Protein AF-A0A3A4WQT3-F1 (afdb_monomer)

Mean predicted aligned error: 23.49 Å

Structure (mmCIF, N/CA/C/O backbone):
data_AF-A0A3A4WQT3-F1
#
_entry.id   AF-A0A3A4WQT3-F1
#
loop_
_atom_site.group_PDB
_atom_site.id
_atom_site.type_symbol
_atom_site.label_atom_id
_atom_site.label_alt_id
_atom_site.label_comp_id
_atom_site.label_asym_id
_atom_site.label_entity_id
_atom_site.label_seq_id
_atom_site.pdbx_PDB_ins_code
_atom_site.Cartn_x
_atom_site.Cartn_y
_atom_site.Cartn_z
_atom_site.occupancy
_atom_site.B_iso_or_equiv
_atom_site.auth_seq_id
_atom_site.auth_comp_id
_atom_site.auth_asym_id
_atom_site.auth_atom_id
_atom_site.pdbx_PDB_model_num
ATOM 1 N N . MET A 1 1 ? 1.002 -1.454 -92.421 1.00 50.78 1 MET A N 1
ATOM 2 C CA . MET A 1 1 ? 1.768 -2.721 -92.308 1.00 50.78 1 MET A CA 1
ATOM 3 C C . MET A 1 1 ? 2.489 -2.739 -90.965 1.00 50.78 1 MET A C 1
ATOM 5 O O . MET A 1 1 ? 2.786 -1.662 -90.465 1.00 50.78 1 MET A O 1
ATOM 9 N N . LYS A 1 2 ? 2.749 -3.916 -90.379 1.00 50.59 2 LYS A N 1
ATOM 10 C CA . LYS A 1 2 ? 3.647 -4.077 -89.218 1.00 50.59 2 LYS A CA 1
ATOM 11 C C . LYS A 1 2 ? 4.985 -4.645 -89.701 1.00 50.59 2 LYS A C 1
ATOM 13 O O . LYS A 1 2 ? 4.975 -5.530 -90.552 1.00 50.59 2 LYS A O 1
ATOM 18 N N . THR A 1 3 ? 6.092 -4.194 -89.125 1.00 62.94 3 THR A N 1
ATOM 19 C CA . THR A 1 3 ? 7.425 -4.809 -89.247 1.00 62.94 3 THR A CA 1
ATOM 20 C C . THR A 1 3 ? 8.042 -4.982 -87.854 1.00 62.94 3 THR A C 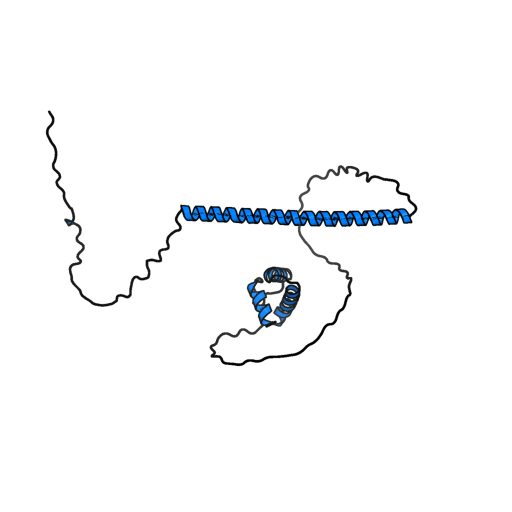1
ATOM 22 O O . THR A 1 3 ? 7.538 -4.438 -86.872 1.00 62.94 3 THR A O 1
ATOM 25 N N . TYR A 1 4 ? 9.049 -5.850 -87.751 1.00 48.19 4 TYR A N 1
ATOM 26 C CA . TYR A 1 4 ? 9.485 -6.475 -86.496 1.00 48.19 4 TYR A CA 1
ATOM 27 C C . TYR A 1 4 ? 10.532 -5.665 -85.699 1.00 48.19 4 TYR A C 1
ATOM 29 O O . TYR A 1 4 ? 11.442 -5.069 -86.268 1.00 48.19 4 TYR A O 1
ATOM 37 N N . TYR A 1 5 ? 10.436 -5.749 -84.367 1.00 49.06 5 TYR A N 1
ATOM 38 C CA . TYR A 1 5 ? 11.553 -5.633 -83.406 1.00 49.06 5 TYR A CA 1
ATOM 39 C C . TYR A 1 5 ? 12.390 -6.947 -83.412 1.00 49.06 5 TYR A C 1
ATOM 41 O O . TYR A 1 5 ? 11.899 -7.924 -83.984 1.00 49.06 5 TYR A O 1
ATOM 49 N N . PRO A 1 6 ? 13.572 -7.073 -82.749 1.00 56.09 6 PRO A N 1
ATOM 50 C CA . PRO A 1 6 ? 14.205 -6.158 -81.783 1.00 56.09 6 PRO A CA 1
ATOM 51 C C . PRO A 1 6 ? 15.701 -5.840 -82.037 1.00 56.09 6 PRO A C 1
ATOM 53 O O . PRO A 1 6 ? 16.357 -6.448 -82.876 1.00 56.09 6 PRO A O 1
ATOM 56 N N . GLY A 1 7 ? 16.272 -4.941 -81.223 1.00 45.19 7 GLY A N 1
ATOM 57 C CA . GLY A 1 7 ? 17.713 -4.640 -81.184 1.00 45.19 7 GLY A CA 1
ATOM 58 C C . GLY A 1 7 ? 18.247 -4.503 -79.753 1.00 45.19 7 GLY A C 1
ATOM 59 O O . GLY A 1 7 ? 18.472 -3.394 -79.279 1.00 45.19 7 GLY A O 1
ATOM 60 N N . ASN A 1 8 ? 18.422 -5.622 -79.042 1.00 53.47 8 ASN A N 1
ATOM 61 C CA . ASN A 1 8 ? 18.883 -5.634 -77.646 1.00 53.47 8 ASN A CA 1
ATOM 62 C C . ASN A 1 8 ? 20.419 -5.514 -77.542 1.00 53.47 8 ASN A C 1
ATOM 64 O O . ASN A 1 8 ? 21.122 -6.521 -77.448 1.00 53.47 8 ASN A O 1
ATOM 68 N N . LEU A 1 9 ? 20.947 -4.287 -77.561 1.00 54.72 9 LEU A N 1
ATOM 69 C CA . LEU A 1 9 ? 22.374 -4.018 -77.345 1.00 54.72 9 LEU A CA 1
ATOM 70 C C . LEU A 1 9 ? 22.683 -3.834 -75.851 1.00 54.72 9 LEU A C 1
ATOM 72 O O . LEU A 1 9 ? 22.689 -2.723 -75.326 1.00 54.72 9 LEU A O 1
ATOM 76 N N . GLY A 1 10 ? 22.969 -4.947 -75.171 1.00 51.97 10 GLY A N 1
ATOM 77 C CA . GLY A 1 10 ? 23.354 -4.978 -73.757 1.00 51.97 10 GLY A CA 1
ATOM 78 C C . GLY A 1 10 ? 24.722 -4.340 -73.472 1.00 51.97 10 GLY A C 1
ATOM 79 O O . GLY A 1 10 ? 25.728 -5.040 -73.345 1.00 51.97 10 GLY A O 1
ATOM 80 N N . GLY A 1 11 ? 24.756 -3.016 -73.320 1.00 46.75 11 GLY A N 1
ATOM 81 C CA . GLY A 1 11 ? 25.931 -2.255 -72.889 1.00 46.75 11 GLY A CA 1
ATOM 82 C C . GLY A 1 11 ? 26.189 -2.367 -71.382 1.00 46.75 11 GLY A C 1
ATOM 83 O O . GLY A 1 11 ? 25.678 -1.578 -70.596 1.00 46.75 11 GLY A O 1
ATOM 84 N N . ASN A 1 12 ? 27.007 -3.334 -70.956 1.00 51.53 12 ASN A N 1
ATOM 85 C CA . ASN A 1 12 ? 27.512 -3.387 -69.577 1.00 51.53 12 ASN A CA 1
ATOM 86 C C . ASN A 1 12 ? 28.538 -2.251 -69.353 1.00 51.53 12 ASN A C 1
ATOM 88 O O . ASN A 1 12 ? 29.731 -2.445 -69.606 1.00 51.53 12 ASN A O 1
ATOM 92 N N . ASP A 1 13 ? 28.109 -1.095 -68.832 1.00 56.34 13 ASP A N 1
ATOM 93 C CA . ASP A 1 13 ? 28.965 0.078 -68.553 1.00 56.34 13 ASP A CA 1
ATOM 94 C C . ASP A 1 13 ? 29.885 -0.073 -67.322 1.00 56.34 13 ASP A C 1
ATOM 96 O O . ASP A 1 13 ? 30.093 0.817 -66.499 1.00 56.34 13 ASP A O 1
ATOM 100 N N . ARG A 1 14 ? 30.569 -1.217 -67.249 1.00 57.50 14 ARG A N 1
ATOM 101 C CA . ARG A 1 14 ? 31.657 -1.491 -66.297 1.00 57.50 14 ARG A CA 1
ATOM 102 C C . ARG A 1 14 ? 32.907 -0.639 -66.568 1.00 57.50 14 ARG A C 1
ATOM 104 O O . ARG A 1 14 ? 33.842 -0.666 -65.775 1.00 57.50 14 ARG A O 1
ATOM 111 N N . ARG A 1 15 ? 32.919 0.137 -67.661 1.00 56.62 15 ARG A N 1
ATOM 112 C CA . ARG A 1 15 ? 34.034 0.988 -68.118 1.00 56.62 15 ARG A CA 1
ATOM 113 C C . ARG A 1 15 ? 34.382 2.121 -67.143 1.00 56.62 15 ARG A C 1
ATOM 115 O O . ARG A 1 15 ? 35.515 2.589 -67.161 1.00 56.62 15 ARG A O 1
ATOM 122 N N . PHE A 1 16 ? 33.451 2.511 -66.269 1.00 52.03 16 PHE A N 1
ATOM 123 C CA . PHE A 1 16 ? 33.688 3.497 -65.208 1.00 52.03 16 PHE A CA 1
ATOM 124 C C . PHE A 1 16 ? 34.056 2.894 -63.847 1.00 52.03 16 PHE A C 1
ATOM 126 O O . PHE A 1 16 ? 34.382 3.643 -62.929 1.00 52.03 16 PHE A O 1
ATOM 133 N N . ASN A 1 17 ? 34.069 1.564 -63.691 1.00 54.66 17 ASN A N 1
ATOM 134 C CA . ASN A 1 17 ? 34.397 0.924 -62.413 1.00 54.66 17 ASN A CA 1
ATOM 135 C C . ASN A 1 17 ? 35.923 0.828 -62.203 1.00 54.66 17 ASN A C 1
ATOM 137 O O . ASN A 1 17 ? 36.510 -0.246 -62.084 1.00 54.66 17 ASN A O 1
ATOM 141 N N . ARG A 1 18 ? 36.576 1.996 -62.217 1.00 57.12 18 ARG A N 1
ATOM 142 C CA . ARG A 1 18 ? 38.030 2.207 -62.174 1.00 57.12 18 ARG A CA 1
ATOM 143 C C . ARG A 1 18 ? 38.586 2.096 -60.746 1.00 57.12 18 ARG A C 1
ATOM 145 O O . ARG A 1 18 ? 39.373 2.939 -60.326 1.00 57.12 18 ARG A O 1
ATOM 152 N N . ASN A 1 19 ? 38.159 1.088 -59.983 1.00 47.59 19 ASN A N 1
ATOM 153 C CA . ASN A 1 19 ? 38.685 0.862 -58.638 1.00 47.59 19 ASN A CA 1
ATOM 154 C C . ASN A 1 19 ? 40.005 0.072 -58.712 1.00 47.59 19 ASN A C 1
ATOM 156 O O . ASN A 1 19 ? 40.038 -1.093 -59.103 1.00 47.59 19 ASN A O 1
ATOM 160 N N . GLN A 1 20 ? 41.104 0.749 -58.391 1.00 55.06 20 GLN A N 1
ATOM 161 C CA . GLN A 1 20 ? 42.463 0.431 -58.838 1.00 55.06 20 GLN A CA 1
ATOM 162 C C . GLN A 1 20 ? 43.219 -0.540 -57.902 1.00 55.06 20 GLN A C 1
ATOM 164 O O . GLN A 1 20 ? 44.409 -0.372 -57.651 1.00 55.06 20 GLN A O 1
ATOM 169 N N . ASN A 1 21 ? 42.548 -1.576 -57.389 1.00 55.91 21 ASN A N 1
ATOM 170 C CA . ASN A 1 21 ? 43.155 -2.562 -56.484 1.00 55.91 21 ASN A CA 1
ATOM 171 C C . ASN A 1 21 ? 43.645 -3.810 -57.237 1.00 55.91 21 ASN A C 1
ATOM 173 O O . ASN A 1 21 ? 42.946 -4.818 -57.309 1.00 55.91 21 ASN A O 1
ATOM 177 N N . SER A 1 22 ? 44.867 -3.742 -57.780 1.00 53.25 22 SER A N 1
ATOM 178 C CA . SER A 1 22 ? 45.538 -4.875 -58.445 1.00 53.25 22 SER A CA 1
ATOM 179 C C . SER A 1 22 ? 47.047 -4.965 -58.150 1.00 53.25 22 SER A C 1
ATOM 181 O O . SER A 1 22 ? 47.854 -5.159 -59.055 1.00 53.25 22 SER A O 1
ATOM 183 N N . TYR A 1 23 ? 47.410 -4.872 -56.871 1.00 45.78 23 TYR A N 1
ATOM 184 C CA . TYR A 1 23 ? 48.594 -5.522 -56.291 1.00 45.78 23 TYR A CA 1
ATOM 185 C C . TYR A 1 23 ? 48.103 -6.167 -54.988 1.00 45.78 23 TYR A C 1
ATOM 187 O O . TYR A 1 23 ? 47.520 -5.494 -54.144 1.00 45.78 23 TYR A O 1
ATOM 195 N N . ASP A 1 24 ? 48.036 -7.492 -54.889 1.00 55.09 24 ASP A N 1
ATOM 196 C CA . ASP A 1 24 ? 49.177 -8.382 -54.632 1.00 55.09 24 ASP A CA 1
ATOM 197 C C . ASP A 1 24 ? 50.029 -7.917 -53.444 1.00 55.09 24 ASP A C 1
ATOM 199 O O . ASP A 1 24 ? 51.032 -7.224 -53.589 1.00 55.09 24 ASP A O 1
ATOM 203 N N . ASN A 1 25 ? 49.585 -8.295 -52.244 1.00 54.44 25 ASN A N 1
ATOM 204 C CA . ASN A 1 25 ? 50.399 -8.248 -51.038 1.00 54.44 25 ASN A CA 1
ATOM 205 C C . ASN A 1 25 ? 49.968 -9.375 -50.085 1.00 54.44 25 ASN A C 1
ATOM 207 O O . ASN A 1 25 ? 49.108 -9.198 -49.218 1.00 54.44 25 ASN A O 1
ATOM 211 N N . LYS A 1 26 ? 50.537 -10.570 -50.276 1.00 54.41 26 LYS A N 1
ATOM 212 C CA . LYS A 1 26 ? 50.317 -11.732 -49.400 1.00 54.41 26 LYS A CA 1
ATOM 213 C C . LYS A 1 26 ? 51.080 -11.575 -48.077 1.00 54.41 26 LYS A C 1
ATOM 215 O O . LYS A 1 26 ? 52.113 -12.207 -47.877 1.00 54.41 26 LYS A O 1
ATOM 220 N N . GLN A 1 27 ? 50.552 -10.768 -47.160 1.00 53.28 27 GLN A N 1
ATOM 221 C CA . GLN A 1 27 ? 51.029 -10.706 -45.773 1.00 53.28 27 GLN A CA 1
ATOM 222 C C . GLN A 1 27 ? 50.199 -11.643 -44.874 1.00 53.28 27 GLN A C 1
ATOM 224 O O . GLN A 1 27 ? 49.018 -11.370 -44.648 1.00 53.28 27 GLN A O 1
ATOM 229 N N . PRO A 1 28 ? 50.771 -12.734 -44.328 1.00 53.69 28 PRO A N 1
ATOM 230 C CA . PRO A 1 28 ? 50.088 -13.589 -43.359 1.00 53.69 28 PRO A CA 1
ATOM 231 C C . PRO A 1 28 ? 50.124 -12.945 -41.962 1.00 53.69 28 PRO A C 1
ATOM 233 O O . PRO A 1 28 ? 50.891 -13.354 -41.094 1.00 53.69 28 PRO A O 1
ATOM 236 N N . GLY A 1 29 ? 49.308 -11.909 -41.743 1.00 52.41 29 GLY A N 1
ATOM 237 C CA . GLY A 1 29 ? 49.309 -11.137 -40.497 1.00 52.41 29 GLY A CA 1
ATOM 238 C C . GLY A 1 29 ? 47.935 -10.611 -40.074 1.00 52.41 29 GLY A C 1
ATOM 239 O O . GLY A 1 29 ? 47.151 -10.140 -40.888 1.00 52.41 29 GLY A O 1
ATOM 240 N N . MET A 1 30 ? 47.688 -10.638 -38.761 1.00 46.91 30 MET A N 1
ATOM 241 C CA . MET A 1 30 ? 46.621 -9.903 -38.061 1.00 46.91 30 MET A CA 1
ATOM 242 C C . MET A 1 30 ? 45.155 -10.235 -38.407 1.00 46.91 30 MET A C 1
ATOM 244 O O . MET A 1 30 ? 44.332 -9.343 -38.616 1.00 46.91 30 MET A O 1
ATOM 248 N N . TYR A 1 31 ? 44.762 -11.501 -38.226 1.00 50.16 31 TYR A N 1
ATOM 249 C CA . TYR A 1 31 ? 43.373 -11.863 -37.882 1.00 50.16 31 TYR A CA 1
ATOM 250 C C . TYR A 1 31 ? 42.989 -11.379 -36.458 1.00 50.16 31 TYR A C 1
ATOM 252 O O . TYR A 1 31 ? 42.678 -12.175 -35.574 1.00 50.16 31 TYR A O 1
ATOM 260 N N . ARG A 1 32 ? 43.043 -10.062 -36.201 1.00 52.62 32 ARG A N 1
ATOM 261 C CA . ARG A 1 32 ? 42.636 -9.421 -34.928 1.00 52.62 32 ARG A CA 1
ATOM 262 C C . ARG A 1 32 ? 41.916 -8.072 -35.117 1.00 52.62 32 ARG A C 1
ATOM 264 O O . ARG A 1 32 ? 42.134 -7.130 -34.360 1.00 52.62 32 ARG A O 1
ATOM 271 N N . ARG A 1 33 ? 41.000 -7.970 -36.088 1.00 53.31 33 ARG A N 1
ATOM 272 C CA . ARG A 1 33 ? 39.962 -6.916 -36.100 1.00 53.31 33 ARG A CA 1
ATOM 273 C C . ARG A 1 33 ? 38.674 -7.391 -36.779 1.00 53.31 33 ARG A C 1
ATOM 275 O O . ARG A 1 33 ? 38.742 -8.139 -37.745 1.00 53.31 33 ARG A O 1
ATOM 282 N N . ASN A 1 34 ? 37.539 -6.900 -36.259 1.00 49.03 34 ASN A N 1
ATOM 283 C CA . ASN A 1 34 ? 36.137 -7.041 -36.722 1.00 49.03 34 ASN A CA 1
ATOM 284 C C . ASN A 1 34 ? 35.166 -7.904 -35.886 1.00 49.03 34 ASN A C 1
ATOM 286 O O . ASN A 1 34 ? 34.033 -8.118 -36.306 1.00 49.03 34 ASN A O 1
ATOM 290 N N . GLY A 1 35 ? 35.504 -8.247 -34.638 1.00 51.41 35 GLY A N 1
ATOM 291 C CA . GLY A 1 35 ? 34.522 -8.759 -33.661 1.00 51.41 35 GLY A CA 1
ATOM 292 C C . GLY A 1 35 ? 33.495 -7.726 -33.148 1.00 51.41 35 GLY A C 1
ATOM 293 O O . GLY A 1 35 ? 32.682 -8.054 -32.295 1.00 51.41 35 GLY A O 1
ATOM 294 N N . MET A 1 36 ? 33.530 -6.476 -33.632 1.00 55.94 36 MET A N 1
ATOM 295 C CA . MET A 1 36 ? 32.894 -5.319 -32.977 1.00 55.94 36 MET A CA 1
ATOM 296 C C . MET A 1 36 ? 31.864 -4.567 -33.846 1.00 55.94 36 MET A C 1
ATOM 298 O O . MET A 1 36 ? 31.653 -3.372 -33.666 1.00 55.94 36 MET A O 1
ATOM 302 N N . GLN A 1 37 ? 31.221 -5.247 -34.807 1.00 55.91 37 GLN A N 1
ATOM 303 C CA . GLN A 1 37 ? 30.116 -4.666 -35.601 1.00 55.91 37 GLN A CA 1
ATOM 304 C C . GLN A 1 37 ? 28.813 -5.487 -35.616 1.00 55.91 37 GLN A C 1
ATOM 306 O O . GLN A 1 37 ? 27.789 -4.968 -36.053 1.00 55.91 37 GLN A O 1
ATOM 311 N N . GLN A 1 38 ? 28.790 -6.713 -35.073 1.00 54.09 38 GLN A N 1
ATOM 312 C CA . GLN A 1 38 ? 27.546 -7.500 -34.959 1.00 54.09 38 GLN A CA 1
AT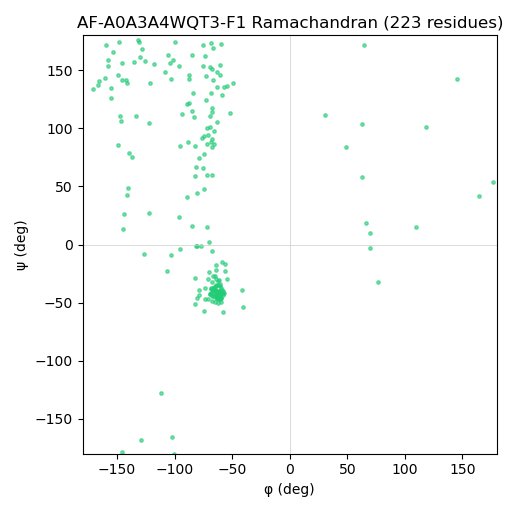OM 313 C C . GLN A 1 38 ? 26.672 -7.124 -33.742 1.00 54.09 38 GLN A C 1
ATOM 315 O O . GLN A 1 38 ? 25.571 -7.641 -33.599 1.00 54.09 38 GLN A O 1
ATOM 320 N N . GLN A 1 39 ? 27.112 -6.172 -32.909 1.00 53.31 39 GLN A N 1
ATOM 321 C CA . GLN A 1 39 ? 26.297 -5.549 -31.853 1.00 53.31 39 GLN A CA 1
ATOM 322 C C . GLN A 1 39 ? 25.651 -4.215 -32.283 1.00 53.31 39 GLN A C 1
ATOM 324 O O . GLN A 1 39 ? 25.247 -3.413 -31.443 1.00 53.31 39 GLN A O 1
ATOM 329 N N . ARG A 1 40 ? 25.458 -3.977 -33.592 1.00 51.69 40 ARG A N 1
ATOM 330 C CA . ARG A 1 40 ? 24.346 -3.112 -34.019 1.00 51.69 40 ARG A CA 1
ATOM 331 C C . ARG A 1 40 ? 23.057 -3.860 -33.699 1.00 51.69 40 ARG A C 1
ATOM 333 O O . ARG A 1 40 ? 22.618 -4.687 -34.491 1.00 51.69 40 ARG A O 1
ATOM 340 N N . GLY A 1 41 ? 22.545 -3.625 -32.490 1.00 57.00 41 GLY A N 1
ATOM 341 C CA . GLY A 1 41 ? 21.460 -4.399 -31.902 1.00 57.00 41 GLY A CA 1
ATOM 342 C C . GLY A 1 41 ? 20.285 -4.556 -32.859 1.00 57.00 41 GLY A C 1
ATOM 343 O O . GLY A 1 41 ? 19.901 -3.601 -33.542 1.00 57.00 41 GLY A O 1
ATOM 344 N N . LYS A 1 42 ? 19.713 -5.766 -32.890 1.00 62.91 42 LYS A N 1
ATOM 345 C CA . LYS A 1 42 ? 18.400 -5.986 -33.494 1.00 62.91 42 LYS A CA 1
ATOM 346 C C . LYS A 1 42 ? 17.459 -4.969 -32.857 1.00 62.91 42 LYS A C 1
ATOM 348 O O . LYS A 1 42 ? 17.214 -5.044 -31.655 1.00 62.91 42 LYS A O 1
ATOM 353 N N . ARG A 1 43 ? 16.966 -4.005 -33.639 1.00 63.69 43 ARG A N 1
ATOM 354 C CA . ARG A 1 43 ? 15.804 -3.228 -33.204 1.00 63.69 43 ARG A CA 1
ATOM 355 C C . ARG A 1 43 ? 14.687 -4.246 -32.940 1.00 63.69 43 ARG A C 1
ATOM 357 O O . ARG A 1 43 ? 14.570 -5.167 -33.754 1.00 63.69 43 ARG A O 1
ATOM 364 N N . PRO A 1 44 ? 13.932 -4.138 -31.833 1.00 66.38 44 PRO A N 1
ATOM 365 C CA . PRO A 1 44 ? 12.740 -4.958 -31.677 1.00 66.38 44 PRO A CA 1
ATOM 366 C C . PRO A 1 44 ? 11.867 -4.720 -32.907 1.00 66.38 44 PRO A C 1
ATOM 368 O O . PRO A 1 44 ? 11.767 -3.580 -33.379 1.00 66.38 44 PRO A O 1
ATOM 371 N N . ASP A 1 45 ? 11.310 -5.791 -33.468 1.00 82.50 45 ASP A N 1
ATOM 372 C CA . ASP A 1 45 ? 10.431 -5.628 -34.616 1.00 82.50 45 ASP A CA 1
ATOM 373 C C . ASP A 1 45 ? 9.208 -4.814 -34.182 1.00 82.50 45 ASP A C 1
ATOM 375 O O . ASP A 1 45 ? 8.812 -4.858 -33.011 1.00 82.50 45 ASP A O 1
ATOM 379 N N . ALA A 1 46 ? 8.631 -4.025 -35.089 1.00 83.25 46 ALA A N 1
ATOM 380 C CA . ALA A 1 46 ? 7.593 -3.064 -34.704 1.00 83.25 46 ALA A CA 1
ATOM 381 C C . ALA A 1 46 ? 6.379 -3.775 -34.076 1.00 83.25 46 ALA A C 1
ATOM 383 O O . ALA A 1 46 ? 5.805 -3.297 -33.100 1.00 83.25 46 ALA A O 1
ATOM 384 N N . GLU A 1 47 ? 6.067 -4.966 -34.589 1.00 84.44 47 GLU A N 1
ATOM 385 C CA . GLU A 1 47 ? 5.076 -5.891 -34.043 1.00 84.44 47 GLU A CA 1
ATOM 386 C C . GLU A 1 47 ? 5.453 -6.390 -32.637 1.00 84.44 47 GLU A C 1
ATOM 388 O O . GLU A 1 47 ? 4.621 -6.344 -31.732 1.00 84.44 47 GLU A O 1
ATOM 393 N N . THR A 1 48 ? 6.715 -6.776 -32.402 1.00 86.62 48 THR A N 1
ATOM 394 C CA . THR A 1 48 ? 7.193 -7.211 -31.076 1.00 86.62 48 THR A CA 1
ATOM 395 C C . THR A 1 48 ? 7.011 -6.107 -30.035 1.00 86.62 48 THR A C 1
ATOM 397 O O . THR A 1 48 ? 6.392 -6.348 -29.000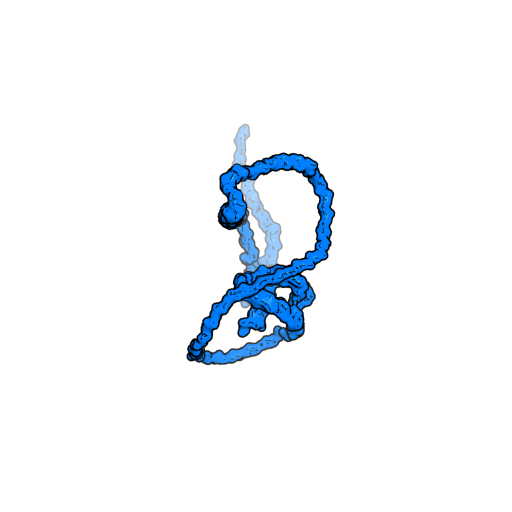 1.00 86.62 48 THR A O 1
ATOM 400 N N . ALA A 1 49 ? 7.460 -4.885 -30.336 1.00 86.44 49 ALA A N 1
ATOM 401 C CA . ALA A 1 49 ? 7.334 -3.740 -29.432 1.00 86.44 49 ALA A CA 1
ATOM 402 C C . ALA A 1 49 ? 5.863 -3.377 -29.137 1.00 86.44 49 ALA A C 1
ATOM 404 O O . ALA A 1 49 ? 5.529 -3.002 -28.013 1.00 86.44 49 ALA A O 1
ATOM 405 N N . MET A 1 50 ? 4.963 -3.533 -30.117 1.00 90.81 50 MET A N 1
ATOM 406 C CA . MET A 1 50 ? 3.522 -3.374 -29.893 1.00 90.81 50 MET A CA 1
ATOM 407 C C . MET A 1 50 ? 2.955 -4.479 -28.995 1.00 90.81 50 MET A C 1
ATOM 409 O O . MET A 1 50 ? 2.204 -4.171 -28.071 1.00 90.81 50 MET A O 1
ATOM 413 N N . THR A 1 51 ? 3.324 -5.749 -29.206 1.00 93.75 51 THR A N 1
ATOM 414 C CA . THR A 1 51 ? 2.858 -6.846 -28.337 1.00 93.75 51 THR A CA 1
ATOM 415 C C . THR A 1 51 ? 3.357 -6.707 -26.899 1.00 93.75 51 THR A C 1
ATOM 417 O O . THR A 1 51 ? 2.567 -6.892 -25.977 1.00 93.75 51 THR A O 1
ATOM 420 N N . GLU A 1 52 ? 4.613 -6.295 -26.706 1.00 92.50 52 GLU A N 1
ATOM 421 C CA . GLU A 1 52 ? 5.221 -6.042 -25.395 1.00 92.50 52 GLU A CA 1
ATOM 422 C C . GLU A 1 52 ? 4.499 -4.903 -24.653 1.00 92.50 52 GLU A C 1
ATOM 424 O O . GLU A 1 52 ? 4.101 -5.063 -23.495 1.00 92.50 52 GLU A O 1
ATOM 429 N N . GLY A 1 53 ? 4.215 -3.793 -25.348 1.00 94.50 53 GLY A N 1
ATOM 430 C CA . GLY A 1 53 ? 3.415 -2.691 -24.809 1.00 94.50 53 GLY A CA 1
ATOM 431 C C . GLY A 1 53 ? 1.983 -3.102 -24.442 1.00 94.50 53 GLY A C 1
ATOM 432 O O . GLY A 1 53 ? 1.484 -2.718 -23.386 1.00 94.50 53 GLY A O 1
ATOM 433 N N . ILE A 1 54 ? 1.333 -3.937 -25.261 1.00 96.38 54 ILE A N 1
ATOM 434 C CA . ILE A 1 54 ? -0.006 -4.477 -24.967 1.00 96.38 54 ILE A CA 1
ATOM 435 C C . ILE A 1 54 ? 0.026 -5.396 -23.736 1.00 96.38 54 ILE A C 1
ATOM 437 O O . ILE A 1 54 ? -0.893 -5.335 -22.917 1.00 96.38 54 ILE A O 1
ATOM 441 N N . THR A 1 55 ? 1.069 -6.215 -23.552 1.00 96.88 55 THR A N 1
ATOM 442 C CA . THR A 1 55 ? 1.226 -7.010 -22.322 1.00 96.88 55 THR A CA 1
ATOM 443 C C . THR A 1 55 ? 1.472 -6.136 -21.094 1.00 96.88 55 THR A C 1
ATOM 445 O O . THR A 1 55 ? 0.781 -6.319 -20.097 1.00 96.88 55 THR A O 1
ATOM 448 N N . ALA A 1 56 ? 2.335 -5.119 -21.180 1.00 96.69 56 ALA A N 1
ATOM 449 C CA . ALA A 1 56 ? 2.592 -4.203 -20.068 1.00 96.69 56 ALA A CA 1
ATOM 450 C C . ALA A 1 56 ? 1.329 -3.432 -19.631 1.00 96.69 56 ALA A C 1
ATOM 452 O O . ALA A 1 56 ? 1.061 -3.305 -18.438 1.00 96.69 56 ALA A O 1
ATOM 453 N N . VAL A 1 57 ? 0.504 -2.976 -20.584 1.00 97.69 57 VAL A N 1
ATOM 454 C CA . VAL A 1 57 ? -0.800 -2.344 -20.297 1.00 97.69 57 VAL A CA 1
ATOM 455 C C . VAL A 1 57 ? -1.797 -3.344 -19.701 1.00 97.69 57 VAL A C 1
ATOM 457 O O . VAL A 1 57 ? -2.560 -3.001 -18.803 1.00 97.69 57 VAL A O 1
ATOM 460 N N . LYS A 1 58 ? -1.798 -4.599 -20.161 1.00 98.19 58 LYS A N 1
ATOM 461 C CA . LYS A 1 58 ? -2.655 -5.652 -19.598 1.00 98.19 58 LYS A CA 1
ATOM 462 C C . LYS A 1 58 ? -2.287 -5.979 -18.149 1.00 98.19 58 LYS A C 1
ATOM 464 O O . LYS A 1 58 ? -3.184 -6.238 -17.348 1.00 98.19 58 LYS A O 1
ATOM 469 N N . ASP A 1 59 ? -1.001 -5.976 -17.822 1.00 97.75 59 ASP A N 1
ATOM 470 C CA . ASP A 1 59 ? -0.514 -6.300 -16.484 1.00 97.75 59 ASP A CA 1
ATOM 471 C C . ASP A 1 59 ? -0.682 -5.129 -15.507 1.00 97.75 59 ASP A C 1
ATOM 473 O O . ASP A 1 59 ? -1.197 -5.349 -14.413 1.00 97.75 59 ASP A O 1
ATOM 477 N N . SE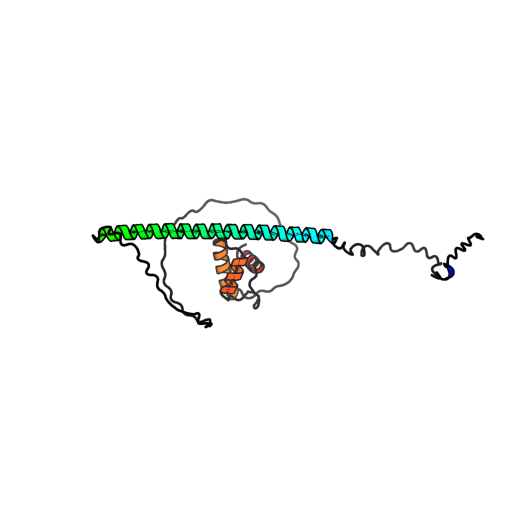R A 1 60 ? -0.456 -3.878 -15.923 1.00 97.81 60 SER A N 1
ATOM 478 C CA . SER A 1 60 ? -0.804 -2.721 -15.081 1.00 97.81 60 SER A CA 1
ATOM 479 C C . SER A 1 60 ? -2.317 -2.601 -14.834 1.00 97.81 60 SER A C 1
ATOM 481 O O . SER A 1 60 ? -2.735 -2.287 -13.722 1.00 97.81 60 SER A O 1
ATOM 483 N N . LEU A 1 61 ? -3.172 -2.950 -15.807 1.00 98.19 61 LEU A N 1
ATOM 484 C CA . LEU A 1 61 ? -4.623 -3.046 -15.583 1.00 98.19 61 LEU A CA 1
ATOM 485 C C . LEU A 1 61 ? -4.998 -4.145 -14.571 1.00 98.19 61 LEU A C 1
ATOM 487 O O . LEU A 1 61 ? -5.917 -3.950 -13.775 1.00 98.19 61 LEU A O 1
ATOM 491 N N . ARG A 1 62 ? -4.287 -5.282 -14.555 1.00 98.06 62 ARG A N 1
ATOM 492 C CA . ARG A 1 62 ? -4.466 -6.336 -13.535 1.00 98.06 62 ARG A CA 1
ATOM 493 C C . ARG A 1 62 ? -4.052 -5.850 -12.146 1.00 98.06 62 ARG A C 1
ATOM 495 O O . ARG A 1 62 ? -4.760 -6.124 -11.179 1.00 98.06 62 ARG A O 1
ATOM 502 N N . GLU A 1 63 ? -2.947 -5.115 -12.046 1.00 98.00 63 GLU A N 1
ATOM 503 C CA . GLU A 1 63 ? -2.486 -4.510 -10.791 1.00 98.00 63 GLU A CA 1
ATOM 504 C C . GLU A 1 63 ? -3.474 -3.460 -10.265 1.00 98.00 63 GLU A C 1
ATOM 506 O O . GLU A 1 63 ? -3.802 -3.483 -9.080 1.00 98.00 63 GLU A O 1
ATOM 511 N N . ILE A 1 64 ? -4.029 -2.610 -11.138 1.00 98.31 64 ILE A N 1
ATOM 512 C CA . ILE A 1 64 ? -5.065 -1.625 -10.782 1.00 98.31 64 ILE A CA 1
ATOM 513 C C . ILE A 1 64 ? -6.327 -2.314 -10.244 1.00 98.31 64 ILE A C 1
ATOM 515 O O . ILE A 1 64 ? -6.840 -1.902 -9.205 1.00 98.31 64 ILE A O 1
ATOM 519 N N . ILE A 1 65 ? -6.802 -3.387 -10.887 1.00 98.31 65 ILE A N 1
ATOM 520 C CA . ILE A 1 65 ? -7.944 -4.178 -10.389 1.00 98.31 65 ILE A CA 1
ATOM 521 C C . ILE A 1 65 ? -7.615 -4.793 -9.017 1.00 98.31 65 ILE A C 1
ATOM 523 O O . ILE A 1 65 ? -8.414 -4.700 -8.086 1.00 98.31 65 ILE A O 1
ATOM 527 N N . GLY A 1 66 ? -6.415 -5.361 -8.857 1.00 97.94 66 GLY A N 1
ATOM 528 C CA . GLY A 1 66 ? -5.952 -5.913 -7.582 1.00 97.94 66 GLY A CA 1
ATOM 529 C C . GLY A 1 66 ? -5.790 -4.866 -6.471 1.00 97.94 66 GLY A C 1
ATOM 530 O O . GLY A 1 66 ? -5.977 -5.189 -5.300 1.00 97.94 66 GLY A O 1
ATOM 531 N N . PHE A 1 67 ? -5.475 -3.615 -6.814 1.00 98.00 67 PHE A N 1
ATOM 532 C CA . PHE A 1 67 ? -5.441 -2.490 -5.878 1.00 98.00 67 PHE A CA 1
ATOM 533 C C . PHE A 1 67 ? -6.854 -2.040 -5.485 1.00 98.00 67 PHE A C 1
ATOM 535 O O . PHE A 1 67 ? -7.137 -1.900 -4.297 1.00 98.00 67 PHE A O 1
ATOM 542 N N . GLN A 1 68 ? -7.760 -1.883 -6.458 1.00 97.88 68 GLN A N 1
ATOM 543 C CA . GLN A 1 68 ? -9.164 -1.533 -6.214 1.00 97.88 68 GLN A CA 1
ATOM 544 C C . GLN A 1 68 ? -9.861 -2.563 -5.316 1.00 97.88 68 GLN A C 1
ATOM 546 O O . GLN A 1 68 ? -10.560 -2.175 -4.384 1.00 97.88 68 GLN A O 1
ATOM 551 N N . GLN A 1 69 ? -9.614 -3.860 -5.531 1.00 98.38 69 GLN A N 1
ATOM 552 C CA . GLN A 1 69 ? -10.162 -4.912 -4.674 1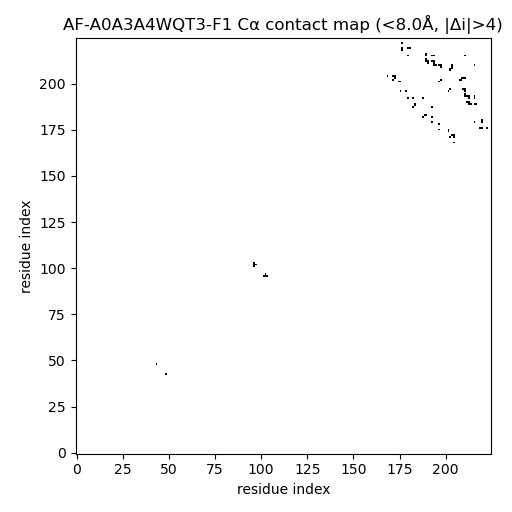.00 98.38 69 GLN A CA 1
ATOM 553 C C . GLN A 1 69 ? -9.646 -4.806 -3.230 1.00 98.38 69 GLN A C 1
ATOM 555 O O . GLN A 1 69 ? -10.449 -4.811 -2.306 1.00 98.38 69 GLN A O 1
ATOM 560 N N . ARG A 1 70 ? -8.335 -4.610 -3.016 1.00 97.75 70 ARG A N 1
ATOM 561 C CA . ARG A 1 70 ? -7.778 -4.406 -1.661 1.00 97.75 70 ARG A CA 1
ATOM 562 C C . ARG A 1 70 ? -8.312 -3.144 -0.982 1.00 97.75 70 ARG A C 1
ATOM 564 O O . ARG A 1 70 ? -8.406 -3.108 0.241 1.00 97.75 70 ARG A O 1
ATOM 571 N N . LEU A 1 71 ? -8.621 -2.103 -1.756 1.00 98.19 71 LEU A N 1
ATOM 572 C CA . LEU A 1 71 ? -9.211 -0.868 -1.244 1.00 98.19 71 LEU A CA 1
ATOM 573 C C . LEU A 1 71 ? -10.656 -1.109 -0.780 1.00 98.19 71 LEU A C 1
ATOM 575 O O . LEU A 1 71 ? -10.999 -0.676 0.318 1.00 98.19 71 LEU A O 1
ATOM 579 N N . ALA A 1 72 ? -11.450 -1.868 -1.542 1.00 97.81 72 ALA A N 1
ATOM 580 C CA . ALA A 1 72 ? -12.777 -2.325 -1.122 1.00 97.81 72 ALA A CA 1
ATOM 581 C C . ALA A 1 72 ? -12.701 -3.229 0.125 1.00 97.81 72 ALA A C 1
ATOM 583 O O . ALA A 1 72 ? -13.318 -2.908 1.136 1.00 97.81 72 ALA A O 1
ATOM 584 N N . ASP A 1 73 ? -11.844 -4.261 0.122 1.00 98.25 73 ASP A N 1
ATOM 585 C CA . ASP A 1 73 ? -11.610 -5.150 1.277 1.00 98.25 73 ASP A CA 1
ATOM 586 C C . ASP A 1 73 ? -11.210 -4.374 2.552 1.00 98.25 73 ASP A C 1
ATOM 588 O O . ASP A 1 73 ? -11.449 -4.832 3.671 1.00 98.25 73 ASP A O 1
ATOM 592 N N . SER A 1 74 ? -10.543 -3.225 2.397 1.00 98.12 74 SER A N 1
ATOM 593 C CA . SER A 1 74 ? -10.148 -2.333 3.492 1.00 98.12 74 SER A CA 1
ATOM 594 C C . SER A 1 74 ? -11.318 -1.472 3.979 1.00 98.12 74 SER A C 1
ATOM 596 O O . SER A 1 74 ? -11.539 -1.358 5.185 1.00 98.12 74 SER A O 1
ATOM 598 N N . GLN A 1 75 ? -12.110 -0.911 3.058 1.00 97.88 75 GLN A N 1
ATOM 599 C CA . GLN A 1 75 ? -13.315 -0.145 3.388 1.00 97.88 75 GLN A CA 1
ATOM 600 C C . GLN A 1 75 ? -14.372 -1.016 4.081 1.00 97.88 75 GLN A C 1
ATOM 602 O O . GLN A 1 75 ? -14.916 -0.587 5.095 1.00 97.88 75 GLN A O 1
ATOM 607 N N . ASP A 1 76 ? -14.580 -2.256 3.633 1.00 98.19 76 ASP A N 1
ATOM 608 C CA . ASP A 1 76 ? -15.500 -3.208 4.269 1.00 98.19 76 ASP A CA 1
ATOM 609 C C . ASP A 1 76 ? -15.091 -3.523 5.718 1.00 98.19 76 ASP A C 1
ATOM 611 O O . ASP A 1 76 ? -15.937 -3.566 6.611 1.00 98.19 76 ASP A O 1
ATOM 615 N N . ARG A 1 77 ? -13.788 -3.676 5.996 1.00 97.81 77 ARG A N 1
ATOM 616 C CA . ARG A 1 77 ? -13.277 -3.873 7.368 1.00 97.81 77 ARG A CA 1
ATOM 617 C C . ARG A 1 77 ? -13.478 -2.641 8.244 1.00 97.81 77 ARG A C 1
ATOM 619 O O . ARG A 1 77 ? -13.801 -2.783 9.421 1.00 97.81 77 ARG A O 1
ATOM 626 N N . ILE A 1 78 ? -13.292 -1.442 7.687 1.00 97.75 78 ILE A N 1
ATOM 627 C CA . ILE A 1 78 ? -13.545 -0.181 8.397 1.00 97.75 78 ILE A CA 1
ATOM 628 C C . ILE A 1 78 ? -15.041 -0.051 8.711 1.00 97.75 78 ILE A C 1
ATOM 630 O O . ILE A 1 78 ? -15.385 0.257 9.850 1.00 97.75 78 ILE A O 1
ATOM 634 N N . ALA A 1 79 ? -15.922 -0.360 7.757 1.00 97.75 79 ALA A N 1
ATOM 635 C CA . ALA A 1 79 ? -17.369 -0.355 7.956 1.00 97.75 79 ALA A CA 1
ATOM 636 C C . ALA A 1 79 ? -17.808 -1.370 9.028 1.00 97.75 79 ALA A C 1
ATOM 638 O O . ALA A 1 79 ? -18.546 -1.008 9.940 1.00 97.75 79 ALA A O 1
ATOM 639 N N . GLN A 1 80 ? -17.291 -2.603 8.995 1.00 98.25 80 GLN A N 1
ATOM 640 C CA . GLN A 1 80 ? -17.558 -3.627 10.018 1.00 98.25 80 GLN A CA 1
ATOM 641 C C . GLN A 1 80 ? -17.069 -3.205 11.414 1.00 98.25 80 GLN A C 1
ATOM 643 O O . GLN A 1 80 ? -17.773 -3.402 12.405 1.00 98.25 80 GLN A O 1
ATOM 648 N N . ALA A 1 81 ? -15.887 -2.586 11.512 1.00 98.00 81 ALA A N 1
ATOM 649 C CA . ALA A 1 81 ? -15.370 -2.064 12.777 1.00 98.00 81 ALA A CA 1
ATOM 650 C C . ALA A 1 81 ? -16.211 -0.886 13.307 1.00 98.00 81 ALA A C 1
ATOM 652 O O . ALA A 1 81 ? -16.479 -0.810 14.507 1.00 98.00 81 ALA A O 1
ATOM 653 N N . GLN A 1 82 ? -16.669 0.005 12.421 1.00 97.75 82 GLN A N 1
ATOM 654 C CA . GLN A 1 82 ? -17.582 1.101 12.760 1.00 97.75 82 GLN A CA 1
ATOM 655 C C . GLN A 1 82 ? -18.961 0.587 13.194 1.00 97.75 82 GLN A C 1
ATOM 657 O O . GLN A 1 82 ? -19.517 1.109 14.160 1.00 97.75 82 GLN A O 1
ATOM 662 N N . GLU A 1 83 ? -19.492 -0.456 12.551 1.00 97.69 83 GLU A N 1
ATOM 663 C CA . GLU A 1 83 ? -20.751 -1.086 12.952 1.00 97.69 83 GLU A CA 1
ATOM 664 C C . GLU A 1 83 ? -20.628 -1.732 14.338 1.00 97.69 83 GLU A C 1
ATOM 666 O O . GLU A 1 83 ? -21.432 -1.439 15.221 1.00 97.69 83 GLU A O 1
ATOM 671 N N . ALA A 1 84 ? -19.586 -2.534 14.580 1.00 97.25 84 ALA A N 1
ATOM 672 C CA . ALA A 1 84 ? -19.334 -3.146 15.886 1.00 97.25 84 ALA A CA 1
ATOM 673 C C . ALA A 1 84 ? -19.167 -2.092 17.001 1.00 97.25 84 ALA A C 1
ATOM 675 O O . ALA A 1 84 ? -19.693 -2.254 18.104 1.00 97.25 84 ALA A O 1
ATOM 676 N N . HIS A 1 85 ? -18.493 -0.977 16.703 1.00 97.81 85 HIS A N 1
ATOM 677 C CA . HIS A 1 85 ? -18.368 0.166 17.608 1.00 97.81 85 HIS A CA 1
ATOM 678 C C . HIS A 1 85 ? -19.727 0.835 17.892 1.00 97.81 85 HIS A C 1
ATOM 680 O O . HIS A 1 85 ? -20.055 1.096 19.051 1.00 97.81 85 HIS A O 1
ATOM 686 N N . ALA A 1 86 ? -20.562 1.042 16.868 1.00 97.88 86 ALA A N 1
ATOM 687 C CA . ALA A 1 86 ? -21.913 1.580 17.029 1.00 97.88 86 ALA A CA 1
ATOM 688 C C . ALA A 1 86 ? -22.825 0.636 17.837 1.00 97.88 86 ALA A C 1
ATOM 690 O O . ALA A 1 86 ? -23.552 1.094 18.718 1.00 97.88 86 ALA A O 1
ATOM 691 N N . GLN A 1 87 ? -22.749 -0.679 17.607 1.00 98.06 87 GLN A N 1
ATOM 692 C CA . GLN A 1 87 ? -23.469 -1.688 18.392 1.00 98.06 87 GLN A CA 1
ATOM 693 C C . GLN A 1 87 ? -23.031 -1.671 19.869 1.00 98.06 87 GLN A C 1
ATOM 695 O O . GLN A 1 87 ? -23.880 -1.688 20.762 1.00 98.06 87 GLN A O 1
ATOM 700 N N . ALA A 1 88 ? -21.727 -1.563 20.153 1.00 98.00 88 ALA A N 1
ATOM 701 C CA . ALA A 1 88 ? -21.216 -1.433 21.520 1.00 98.00 88 ALA A CA 1
ATOM 702 C C . ALA A 1 88 ? -21.711 -0.141 22.203 1.00 98.00 88 ALA A C 1
ATOM 704 O O . ALA A 1 88 ? -22.179 -0.180 23.343 1.00 98.00 88 ALA A O 1
ATOM 705 N N . MET A 1 89 ? -21.702 0.994 21.493 1.00 97.81 89 MET A N 1
ATOM 706 C CA . MET A 1 89 ? -22.280 2.253 21.983 1.00 97.81 89 MET A CA 1
ATOM 707 C C . MET A 1 89 ? -23.784 2.134 22.272 1.00 97.81 89 MET A C 1
ATOM 709 O O . MET A 1 89 ? -24.246 2.612 23.310 1.00 97.81 89 MET A O 1
ATOM 713 N N . GLN A 1 90 ? -24.552 1.454 21.414 1.00 96.00 90 GLN A N 1
ATOM 714 C CA . GLN A 1 90 ? -25.980 1.197 21.641 1.00 96.00 90 GLN A CA 1
ATOM 715 C C . GLN A 1 90 ? -26.226 0.332 22.887 1.00 96.00 90 GLN A C 1
ATOM 717 O O . GLN A 1 90 ? -27.150 0.624 23.650 1.00 96.00 90 GLN A O 1
ATOM 722 N N . GLN A 1 91 ? -25.395 -0.687 23.136 1.00 96.69 91 GLN A N 1
ATOM 723 C CA . GLN A 1 91 ? -25.471 -1.512 24.348 1.00 96.69 91 GLN A CA 1
ATOM 724 C C . GLN A 1 91 ? -25.171 -0.689 25.610 1.00 96.69 91 GLN A C 1
ATOM 726 O O . GLN A 1 91 ? -25.943 -0.737 26.568 1.00 96.69 91 GLN A O 1
ATOM 731 N N . ILE A 1 92 ? -24.120 0.139 25.596 1.00 95.75 92 ILE A N 1
ATOM 732 C CA . ILE A 1 92 ? -23.798 1.053 26.705 1.00 95.75 92 ILE A CA 1
ATOM 733 C C . ILE A 1 92 ? -24.967 2.023 26.955 1.00 95.75 92 ILE A C 1
ATOM 735 O O . ILE A 1 92 ? -25.416 2.167 28.092 1.00 95.75 92 ILE A O 1
ATOM 739 N N . ALA A 1 93 ? -25.533 2.622 25.904 1.00 94.62 93 ALA A N 1
ATOM 740 C CA . ALA A 1 93 ? -26.685 3.520 26.004 1.00 94.62 93 ALA A CA 1
ATOM 741 C C . ALA A 1 93 ? -27.980 2.816 26.464 1.00 94.62 93 ALA A C 1
ATOM 743 O O . ALA A 1 93 ? -28.852 3.449 27.064 1.00 94.62 93 ALA A O 1
ATOM 744 N N . ALA A 1 94 ? -28.143 1.515 26.207 1.00 92.19 94 ALA A N 1
ATOM 745 C CA . ALA A 1 94 ? -29.236 0.715 26.764 1.00 92.19 94 ALA A CA 1
ATOM 746 C C . ALA A 1 94 ? -29.040 0.473 28.272 1.00 92.19 94 ALA A C 1
ATOM 748 O O . ALA A 1 94 ? -29.959 0.725 29.053 1.00 92.19 94 ALA A O 1
ATOM 749 N N . CYS A 1 95 ? -27.834 0.083 28.696 1.00 94.94 95 CYS A N 1
ATOM 750 C CA . CYS A 1 95 ? -27.488 -0.091 30.109 1.00 94.94 95 CYS A CA 1
ATOM 751 C C . CYS A 1 95 ? -27.648 1.212 30.909 1.00 94.94 95 CYS A C 1
ATOM 753 O O . CYS A 1 95 ? -28.263 1.207 31.973 1.00 94.94 95 CYS A O 1
ATOM 755 N N . VAL A 1 96 ? -27.162 2.345 30.389 1.00 93.62 96 VAL A N 1
ATOM 756 C CA . VAL A 1 96 ? -27.290 3.658 31.050 1.00 93.62 96 VAL A CA 1
ATOM 757 C C . VAL A 1 96 ? -28.757 4.082 31.189 1.00 93.62 96 VAL A C 1
ATOM 759 O O . VAL A 1 96 ? -29.147 4.534 32.264 1.00 93.62 96 VAL A O 1
ATOM 762 N N . ARG A 1 97 ? -29.603 3.875 30.167 1.00 90.19 97 ARG A N 1
ATOM 763 C CA . ARG A 1 97 ? -31.056 4.124 30.282 1.00 90.19 97 ARG A CA 1
ATOM 764 C C . ARG A 1 97 ? -31.700 3.263 31.370 1.00 90.19 97 ARG A C 1
ATOM 766 O O . ARG A 1 97 ? -32.396 3.803 32.225 1.00 90.19 97 ARG A O 1
ATOM 773 N N . HIS A 1 98 ? -31.386 1.966 31.401 1.00 91.44 98 HIS A N 1
ATOM 774 C CA . HIS A 1 98 ? -31.864 1.044 32.436 1.00 91.44 98 HIS A CA 1
ATOM 775 C C . HIS A 1 98 ? -31.463 1.494 33.856 1.00 91.44 98 HIS A C 1
ATOM 777 O O . HIS A 1 98 ? -32.301 1.489 34.756 1.00 91.44 98 HIS A O 1
ATOM 783 N N . PHE A 1 99 ? -30.218 1.941 34.067 1.00 92.62 99 PHE A N 1
ATOM 784 C CA . PHE A 1 99 ? -29.775 2.478 35.363 1.00 92.62 99 PHE A CA 1
ATOM 785 C C . PHE A 1 99 ? -30.446 3.804 35.751 1.00 92.62 99 PHE A C 1
ATOM 787 O O . PHE A 1 99 ? -30.670 4.043 36.934 1.00 92.62 99 PHE A O 1
ATOM 794 N N . LEU A 1 100 ? -30.787 4.659 34.782 1.00 91.88 100 LEU A N 1
ATOM 795 C CA . LEU A 1 100 ? -31.439 5.952 35.023 1.00 91.88 100 LEU A CA 1
ATOM 796 C C . LEU A 1 100 ? -32.959 5.855 35.246 1.00 91.88 100 LEU A C 1
ATOM 798 O O . LEU A 1 100 ? -33.610 6.881 35.436 1.00 91.88 100 LEU A O 1
ATOM 802 N N . GLY A 1 101 ? -33.552 4.658 35.188 1.00 80.44 101 GLY A N 1
ATOM 803 C CA . GLY A 1 101 ? -34.993 4.451 35.385 1.00 80.44 101 GLY A CA 1
ATOM 804 C C . GLY A 1 101 ? -35.886 4.993 34.261 1.00 80.44 101 GLY A C 1
ATOM 805 O O . GLY A 1 101 ? -37.096 4.767 34.287 1.00 80.44 101 GLY A O 1
ATOM 806 N N . LYS A 1 102 ? -35.315 5.653 33.243 1.00 66.62 102 LYS A N 1
ATOM 807 C CA . LYS A 1 102 ? -36.003 5.913 31.977 1.00 66.62 102 LYS A CA 1
ATOM 808 C C . LYS A 1 102 ? -36.166 4.583 31.243 1.00 66.62 102 LYS A C 1
ATOM 810 O O . LYS A 1 102 ? -35.187 3.998 30.777 1.00 66.62 102 LYS A O 1
ATOM 815 N N . GLY A 1 103 ? -37.410 4.115 31.148 1.00 63.16 103 GLY A N 1
ATOM 816 C CA . GLY A 1 103 ? -37.763 2.955 30.333 1.00 63.16 103 GLY A CA 1
ATOM 817 C C . GLY A 1 103 ? -37.417 3.160 28.849 1.00 63.16 103 GLY A C 1
ATOM 818 O O . GLY A 1 103 ? -37.035 4.260 28.444 1.00 63.16 103 GLY A O 1
ATOM 819 N N . PRO A 1 104 ? -37.542 2.112 28.017 1.00 62.19 104 PRO A N 1
ATOM 820 C CA . PRO A 1 104 ? -37.256 2.184 26.588 1.00 62.19 104 PRO A CA 1
ATOM 821 C C . PRO A 1 104 ? -38.375 2.922 25.832 1.00 62.19 104 PRO A C 1
ATOM 823 O O . PRO A 1 104 ? -39.085 2.335 25.020 1.00 62.19 104 PRO A O 1
ATOM 826 N N . GLU A 1 105 ? -38.534 4.217 26.100 1.00 53.91 105 GLU A N 1
ATOM 827 C CA . GLU A 1 105 ? -39.271 5.114 25.215 1.00 53.91 105 GLU A CA 1
ATOM 828 C C . GLU A 1 105 ? -38.470 5.247 23.914 1.00 53.91 105 GLU A C 1
ATOM 830 O O . GLU A 1 105 ? -37.301 5.646 23.905 1.00 53.91 105 GLU A O 1
ATOM 835 N N . THR A 1 106 ? -39.084 4.810 22.815 1.00 57.66 106 THR A N 1
ATOM 836 C CA . THR A 1 106 ? -38.461 4.743 21.490 1.00 57.66 106 THR A CA 1
ATOM 837 C C . THR A 1 106 ? -38.508 6.112 20.820 1.00 57.66 106 THR A C 1
ATOM 839 O O . THR A 1 106 ? -39.187 6.305 19.813 1.00 57.66 106 THR A O 1
ATOM 842 N N . GLU A 1 107 ? -37.781 7.074 21.385 1.00 52.50 107 GLU A N 1
ATOM 843 C CA . GLU A 1 107 ? -37.443 8.309 20.681 1.00 52.50 107 GLU A CA 1
ATOM 844 C C . GLU A 1 107 ? -36.571 7.932 19.473 1.00 52.50 107 GLU A C 1
ATOM 846 O O . GLU A 1 107 ? -35.408 7.541 19.605 1.00 52.50 107 GLU A O 1
ATOM 851 N N . GLN A 1 108 ? -37.167 7.982 18.278 1.00 49.62 108 GLN A N 1
ATOM 852 C CA . GLN A 1 108 ? -36.406 7.940 17.034 1.00 49.62 108 GLN A CA 1
ATOM 853 C C . GLN A 1 108 ? -35.453 9.144 17.011 1.00 49.62 108 GLN A C 1
ATOM 855 O O . GLN A 1 108 ? -35.838 10.220 17.472 1.00 49.62 108 GLN A O 1
ATOM 860 N N . PRO A 1 109 ? -34.249 9.027 16.426 1.00 51.97 109 PRO A N 1
ATOM 861 C CA . PRO A 1 109 ? -33.497 10.212 16.059 1.00 51.97 109 PRO A CA 1
ATOM 862 C C . PRO A 1 109 ? -34.273 10.940 14.954 1.00 51.97 109 PRO A C 1
ATOM 864 O O . PRO A 1 109 ? -34.184 10.577 13.780 1.00 51.97 109 PRO A O 1
ATOM 867 N N . GLU A 1 110 ? -35.043 11.965 15.325 1.00 49.00 110 GLU A N 1
ATOM 868 C CA . GLU A 1 110 ? -35.499 12.982 14.380 1.00 49.00 110 GLU A CA 1
ATOM 869 C C . GLU A 1 110 ? -34.268 13.746 13.886 1.00 49.00 110 GLU A C 1
ATOM 871 O O . GLU A 1 110 ? -33.865 14.770 14.437 1.00 49.00 110 GLU A O 1
ATOM 876 N N . ILE A 1 111 ? -33.638 13.207 12.840 1.00 50.69 111 ILE A N 1
ATOM 877 C CA . ILE A 1 111 ? -32.652 13.926 12.042 1.00 50.69 111 ILE A CA 1
ATOM 878 C C . ILE A 1 111 ? -33.431 15.004 11.292 1.00 50.69 111 ILE A C 1
ATOM 880 O O . ILE A 1 111 ? -33.926 14.783 10.184 1.00 50.69 111 ILE A O 1
ATOM 884 N N . SER A 1 112 ? -33.582 16.164 11.925 1.00 42.78 112 SER A N 1
ATOM 885 C CA . SER A 1 112 ? -34.084 17.353 11.257 1.00 42.78 112 SER A CA 1
ATOM 886 C C . SER A 1 112 ? -33.150 17.678 10.082 1.00 42.78 112 SER A C 1
ATOM 888 O O . SER A 1 112 ? -31.930 17.730 10.262 1.00 42.78 112 SER A O 1
ATOM 890 N N . PRO A 1 113 ? -33.676 17.866 8.858 1.00 46.34 113 PRO A N 1
ATOM 891 C CA . PRO A 1 113 ? -32.854 18.293 7.739 1.00 46.34 113 PRO A CA 1
ATOM 892 C C . PRO A 1 113 ? -32.428 19.743 7.985 1.00 46.34 113 PRO A C 1
ATOM 894 O O . PRO A 1 113 ? -33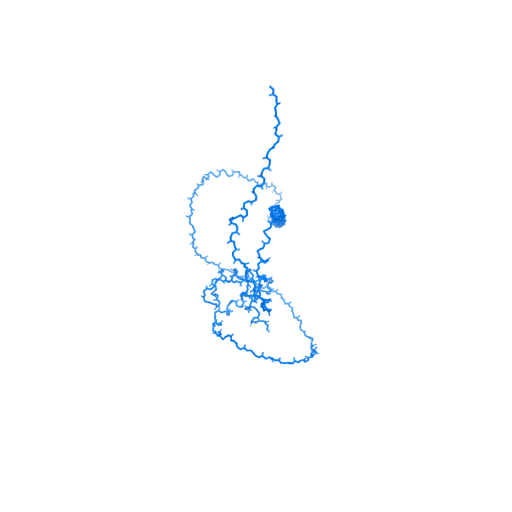.209 20.674 7.796 1.00 46.34 113 PRO A O 1
ATOM 897 N N . ILE A 1 114 ? -31.191 19.933 8.443 1.00 54.44 114 ILE A N 1
ATOM 898 C CA . ILE A 1 114 ? -30.595 21.261 8.581 1.00 54.44 114 ILE A CA 1
ATOM 899 C C . ILE A 1 114 ? -30.301 21.776 7.166 1.00 54.44 114 ILE A C 1
ATOM 901 O O . ILE A 1 114 ? -29.307 21.394 6.550 1.00 54.44 114 ILE A O 1
ATOM 905 N N . GLU A 1 115 ? -31.174 22.641 6.645 1.00 51.34 115 GLU A N 1
ATOM 906 C CA . GLU A 1 115 ? -30.960 23.385 5.395 1.00 51.34 115 GLU A CA 1
ATOM 907 C C . GLU A 1 115 ? -29.892 24.484 5.577 1.00 51.34 115 GLU A C 1
ATOM 909 O O . GLU A 1 115 ? -30.156 25.678 5.402 1.00 51.34 115 GLU A O 1
ATOM 914 N N . GLU A 1 116 ? -28.663 24.108 5.949 1.00 47.03 116 GLU A N 1
ATOM 915 C CA . GLU A 1 116 ? -27.574 25.074 6.111 1.00 47.03 116 GLU A CA 1
ATOM 916 C C . GLU A 1 116 ? -27.049 25.547 4.751 1.00 47.03 116 GLU A C 1
ATOM 918 O O . GLU A 1 116 ? -26.190 24.952 4.099 1.00 47.03 116 GLU A O 1
ATOM 923 N N . THR A 1 117 ? -27.626 26.662 4.306 1.00 51.53 117 THR A N 1
ATOM 924 C CA . THR A 1 117 ? -27.284 27.347 3.061 1.00 51.53 117 THR A CA 1
ATOM 925 C C . THR A 1 117 ? -25.924 28.036 3.192 1.00 51.53 117 THR A C 1
ATOM 927 O O . THR A 1 117 ? -25.848 29.224 3.506 1.00 51.53 117 THR A O 1
ATOM 930 N N . ILE A 1 118 ? -24.840 27.308 2.916 1.00 43.66 118 ILE A N 1
ATOM 931 C CA . ILE A 1 118 ? -23.486 27.870 2.811 1.00 43.66 118 ILE A CA 1
ATOM 932 C C . ILE A 1 118 ? -22.913 27.563 1.422 1.00 43.66 118 ILE A C 1
ATOM 934 O O . ILE A 1 118 ? -22.519 26.443 1.107 1.00 43.66 118 ILE A O 1
ATOM 938 N N . SER A 1 119 ? -22.887 28.591 0.568 1.00 40.62 119 SER A N 1
ATOM 939 C CA . SER A 1 119 ? -22.176 28.560 -0.718 1.00 40.62 119 SER A CA 1
ATOM 940 C C . SER A 1 119 ? -20.653 28.542 -0.507 1.00 40.62 119 SER A C 1
ATOM 942 O O . SER A 1 119 ? -20.182 29.066 0.503 1.00 40.62 119 SER A O 1
ATOM 944 N N . PRO A 1 120 ? -19.863 27.980 -1.443 1.00 47.94 120 PRO A N 1
ATOM 945 C CA . PRO A 1 120 ? -18.432 27.778 -1.237 1.00 47.94 120 PRO A CA 1
ATOM 946 C C . PRO A 1 120 ? -17.662 29.103 -1.180 1.00 47.94 120 PRO A C 1
ATOM 948 O O . PRO A 1 120 ? -17.529 29.802 -2.186 1.00 47.94 120 PRO A O 1
ATOM 951 N N . VAL A 1 121 ? -17.099 29.410 -0.010 1.00 42.31 121 VAL A N 1
ATOM 952 C CA . VAL A 1 121 ? -16.038 30.411 0.139 1.00 42.31 121 VAL A CA 1
ATOM 953 C C . VAL A 1 121 ? -14.700 29.714 -0.087 1.00 42.31 121 VAL A C 1
ATOM 955 O O . VAL A 1 121 ? -14.369 28.748 0.596 1.00 42.31 121 VAL A O 1
ATOM 958 N N . VAL A 1 122 ? -13.945 30.198 -1.071 1.00 56.25 122 VAL A N 1
ATOM 959 C CA . VAL A 1 122 ? -12.557 29.790 -1.303 1.00 56.25 122 VAL A CA 1
ATOM 960 C C . VAL A 1 122 ? -11.664 30.635 -0.408 1.00 56.25 122 VAL A C 1
ATOM 962 O O . VAL A 1 122 ? -11.551 31.835 -0.646 1.00 56.25 122 VAL A O 1
ATOM 965 N N . GLU A 1 123 ? -10.986 30.016 0.555 1.00 45.25 123 GLU A N 1
ATOM 966 C CA . GLU A 1 123 ? -9.801 30.615 1.170 1.00 45.25 123 GLU A CA 1
ATOM 967 C C . GLU A 1 123 ? -8.795 29.526 1.571 1.00 45.25 123 GLU A C 1
ATOM 969 O O . GLU A 1 123 ? -9.031 28.716 2.464 1.00 45.25 123 GLU A O 1
ATOM 974 N N . GLU A 1 124 ? -7.675 29.491 0.850 1.00 49.16 124 GLU A N 1
ATOM 975 C CA . GLU A 1 124 ? -6.463 28.759 1.215 1.00 49.16 124 GLU A CA 1
ATOM 976 C C . GLU A 1 124 ? -5.608 29.708 2.065 1.00 49.16 124 GLU A C 1
ATOM 978 O O . GLU A 1 124 ? -5.254 30.793 1.597 1.00 49.16 124 GLU A O 1
ATOM 983 N N . PRO A 1 125 ? -5.293 29.335 3.315 1.00 48.28 125 PRO A N 1
ATOM 984 C CA . PRO A 1 125 ? -3.872 29.201 3.621 1.00 48.28 125 PRO A CA 1
ATOM 985 C C . PRO A 1 125 ? -3.545 28.023 4.551 1.00 48.28 125 PRO A C 1
ATOM 987 O O . PRO A 1 125 ? -4.206 27.764 5.555 1.00 48.28 125 PRO A O 1
ATOM 990 N N . ALA A 1 126 ? -2.427 27.371 4.253 1.00 47.66 126 ALA A N 1
ATOM 991 C CA . ALA A 1 126 ? -1.648 26.589 5.208 1.00 47.66 126 ALA A CA 1
ATOM 992 C C . ALA A 1 126 ? -0.443 27.431 5.692 1.00 47.66 126 ALA A C 1
ATOM 994 O O . ALA A 1 126 ? -0.121 28.443 5.065 1.00 47.66 126 ALA A O 1
ATOM 995 N N . PRO A 1 127 ? 0.344 26.954 6.668 1.00 66.00 127 PRO A N 1
ATOM 996 C CA . PRO A 1 127 ? -0.061 26.403 7.967 1.00 66.00 127 PRO A CA 1
ATOM 997 C C . PRO A 1 127 ? 0.699 27.095 9.122 1.00 66.00 127 PRO A C 1
ATOM 999 O O . PRO A 1 127 ? 1.735 27.708 8.880 1.00 66.00 127 PRO A O 1
ATOM 1002 N N . ASP A 1 128 ? 0.293 26.899 10.384 1.00 40.81 128 ASP A N 1
ATOM 1003 C CA . ASP A 1 128 ? 1.284 26.912 11.476 1.00 40.81 128 ASP A CA 1
ATOM 1004 C C . ASP A 1 128 ? 0.889 26.079 12.714 1.00 40.81 128 ASP A C 1
ATOM 1006 O O . ASP A 1 128 ? -0.239 25.601 12.847 1.00 40.81 128 ASP A O 1
ATOM 1010 N N . VAL A 1 129 ? 1.890 25.842 13.560 1.00 51.16 129 VAL A N 1
ATOM 1011 C CA . VAL A 1 129 ? 2.002 24.810 14.602 1.00 51.16 129 VAL A CA 1
ATOM 1012 C C . VAL A 1 129 ? 1.409 25.224 15.956 1.00 51.16 129 VAL A C 1
ATOM 1014 O O . VAL A 1 129 ? 1.680 26.322 16.422 1.00 51.16 129 VAL A O 1
ATOM 1017 N N . GLU A 1 130 ? 0.764 24.287 16.673 1.00 45.81 130 GLU A N 1
ATOM 1018 C CA . GLU A 1 130 ? 1.069 24.061 18.103 1.00 45.81 130 GLU A CA 1
ATOM 1019 C C . GLU A 1 130 ? 0.660 22.664 18.617 1.00 45.81 130 GLU A C 1
ATOM 1021 O O . GLU A 1 130 ? -0.210 21.996 18.058 1.00 45.81 130 GLU A O 1
ATOM 1026 N N . GLN A 1 131 ? 1.349 22.189 19.662 1.00 49.16 131 GLN A N 1
ATOM 1027 C CA . GLN A 1 131 ? 1.185 20.859 20.268 1.00 49.16 131 GLN A CA 1
ATOM 1028 C C . GLN A 1 131 ? 0.513 20.948 21.643 1.00 49.16 131 GLN A C 1
ATOM 1030 O O . GLN A 1 131 ? 0.855 21.827 22.429 1.00 49.16 131 GLN A O 1
ATOM 1035 N N . VAL A 1 132 ? -0.267 19.929 22.023 1.00 44.53 132 VAL A N 1
ATOM 1036 C CA . VAL A 1 132 ? -0.345 19.501 23.433 1.00 44.53 132 VAL A CA 1
ATOM 1037 C C . VAL A 1 132 ? -0.415 17.973 23.506 1.00 44.53 132 VAL A C 1
ATOM 1039 O O . VAL A 1 132 ? -1.093 17.340 22.700 1.00 44.53 132 VAL A O 1
ATOM 1042 N N . ALA A 1 133 ? 0.292 17.377 24.466 1.00 44.38 133 ALA A N 1
ATOM 1043 C CA . ALA A 1 133 ? 0.350 15.931 24.681 1.00 44.38 133 ALA A CA 1
ATOM 1044 C C . ALA A 1 133 ? -0.464 15.488 25.910 1.00 44.38 133 ALA A C 1
ATOM 1046 O O . ALA A 1 133 ? -0.724 16.284 26.810 1.00 44.38 133 ALA A O 1
ATOM 1047 N N . SER A 1 134 ? -0.768 14.190 26.001 1.00 42.34 134 SER A N 1
ATOM 1048 C CA . SER A 1 134 ? -0.847 13.471 27.282 1.00 42.34 134 SER A CA 1
ATOM 1049 C C . SER A 1 134 ? -0.659 11.963 27.067 1.00 42.34 134 SER A C 1
ATOM 1051 O O . SER A 1 134 ? -0.834 11.472 25.953 1.00 42.34 134 SER A O 1
ATOM 1053 N N . ALA A 1 135 ? -0.270 11.236 28.115 1.00 38.84 135 ALA A N 1
ATOM 1054 C CA . ALA A 1 135 ? 0.169 9.840 28.048 1.00 38.84 135 ALA A CA 1
ATOM 1055 C C . ALA A 1 135 ? -0.734 8.879 28.840 1.00 38.84 135 ALA A C 1
ATOM 1057 O O . ALA A 1 135 ? -1.343 9.272 29.834 1.00 38.84 135 ALA A O 1
ATOM 1058 N N . ALA A 1 136 ? -0.733 7.598 28.451 1.00 37.12 136 ALA A N 1
ATOM 1059 C CA . ALA A 1 136 ? -1.099 6.472 29.314 1.00 37.12 136 ALA A CA 1
ATOM 1060 C C . ALA A 1 136 ? -0.436 5.160 28.834 1.00 37.12 136 ALA A C 1
ATOM 1062 O O . ALA A 1 136 ? -0.449 4.845 27.648 1.00 37.12 136 ALA A O 1
ATOM 1063 N N . ALA A 1 137 ? 0.118 4.410 29.784 1.00 48.94 137 ALA A N 1
ATOM 1064 C CA . ALA A 1 137 ? 0.685 3.054 29.708 1.00 48.94 137 ALA A CA 1
ATOM 1065 C C . ALA A 1 137 ? 0.374 2.371 31.075 1.00 48.94 137 ALA A C 1
ATOM 1067 O O . ALA A 1 137 ? -0.220 3.062 31.915 1.00 48.94 137 ALA A O 1
ATOM 1068 N N . PRO A 1 138 ? 0.775 1.117 31.397 1.00 57.12 138 PRO A N 1
ATOM 1069 C CA . PRO A 1 138 ? 1.455 0.066 30.619 1.00 57.12 138 PRO A CA 1
ATOM 1070 C C . PRO A 1 138 ? 0.472 -1.131 30.382 1.00 57.12 138 PRO A C 1
ATOM 1072 O O . PRO A 1 138 ? -0.600 -0.846 29.860 1.00 57.12 138 PRO A O 1
ATOM 1075 N N . GLU A 1 139 ? 0.650 -2.444 30.637 1.00 37.66 139 GLU A N 1
ATOM 1076 C CA . GLU A 1 139 ? 1.716 -3.289 31.223 1.00 37.66 139 GLU A CA 1
ATOM 1077 C C . GLU A 1 139 ? 1.468 -4.791 30.925 1.00 37.66 139 GLU A C 1
ATOM 1079 O O . GLU A 1 139 ? 0.318 -5.226 30.994 1.00 37.66 139 GLU A O 1
ATOM 1084 N N . ALA A 1 140 ? 2.512 -5.584 30.620 1.00 48.88 140 ALA A N 1
ATOM 1085 C CA . ALA A 1 140 ? 2.505 -7.062 30.672 1.00 48.88 140 ALA A CA 1
ATOM 1086 C C . ALA A 1 140 ? 3.922 -7.663 30.490 1.00 48.88 140 ALA A C 1
ATOM 1088 O O . ALA A 1 140 ? 4.637 -7.297 29.560 1.00 48.88 140 ALA A O 1
ATOM 1089 N N . GLU A 1 141 ? 4.303 -8.627 31.333 1.00 49.28 141 GLU A N 1
ATOM 1090 C CA . GLU A 1 141 ? 5.634 -9.264 31.363 1.00 49.28 141 GLU A CA 1
ATOM 1091 C C . GLU A 1 141 ? 5.642 -10.674 30.736 1.00 49.28 141 GLU A C 1
ATOM 1093 O O . GLU A 1 141 ? 4.635 -11.387 30.813 1.00 49.28 141 GLU A O 1
ATOM 1098 N N . ARG A 1 142 ? 6.810 -11.145 30.254 1.00 44.47 142 ARG A N 1
ATOM 1099 C CA . ARG A 1 142 ? 7.298 -12.513 30.552 1.00 44.47 142 ARG A CA 1
ATOM 1100 C C . ARG A 1 142 ? 8.771 -12.764 30.202 1.00 44.47 142 ARG A C 1
ATOM 1102 O O . ARG A 1 142 ? 9.233 -12.408 29.125 1.00 44.47 142 ARG A O 1
ATOM 1109 N N . GLU A 1 143 ? 9.461 -13.441 31.116 1.00 47.22 143 GLU A N 1
ATOM 1110 C CA . GLU A 1 143 ? 10.863 -13.883 31.022 1.00 47.22 143 GLU A CA 1
ATOM 1111 C C . GLU A 1 143 ? 11.005 -15.230 30.273 1.00 47.22 143 GLU A C 1
ATOM 1113 O O . GLU A 1 143 ? 10.023 -15.969 30.142 1.00 47.22 143 GLU A O 1
ATOM 1118 N N . GLY A 1 144 ? 12.218 -15.592 29.814 1.00 35.78 144 GLY A N 1
ATOM 1119 C CA . GLY A 1 144 ? 12.440 -16.869 29.107 1.00 35.78 144 GLY A CA 1
ATOM 1120 C C . GLY A 1 144 ? 13.848 -17.162 28.550 1.00 35.78 144 GLY A C 1
ATOM 1121 O O . GLY A 1 144 ? 13.972 -17.484 27.373 1.00 35.78 144 GLY A O 1
ATOM 1122 N N . GLU A 1 145 ? 14.895 -17.091 29.376 1.00 44.34 145 GLU A N 1
ATOM 1123 C CA . GLU A 1 145 ? 16.266 -17.584 29.085 1.00 44.34 145 GLU A CA 1
ATOM 1124 C C . GLU A 1 145 ? 16.526 -18.970 29.754 1.00 44.34 145 GLU A C 1
ATOM 1126 O O . GLU A 1 145 ? 15.672 -19.419 30.525 1.00 44.34 145 GLU A O 1
ATOM 1131 N N . PRO A 1 146 ? 17.709 -19.629 29.635 1.00 65.94 146 PRO A N 1
ATOM 1132 C CA . PRO A 1 146 ? 18.614 -19.805 28.475 1.00 65.94 146 PRO A CA 1
ATOM 1133 C C . PRO A 1 146 ? 19.142 -21.271 28.314 1.00 65.94 146 PRO A C 1
ATOM 1135 O O . PRO A 1 146 ? 19.259 -21.992 29.304 1.00 65.94 146 PRO A O 1
ATOM 1138 N N . VAL A 1 147 ? 19.578 -21.722 27.115 1.00 42.66 147 VAL A N 1
ATOM 1139 C CA . VAL A 1 147 ? 20.339 -23.002 26.951 1.00 42.66 147 VAL A CA 1
ATOM 1140 C C . VAL A 1 147 ? 21.398 -22.991 25.817 1.00 42.66 147 VAL A C 1
ATOM 1142 O O . VAL A 1 147 ? 21.066 -23.096 24.644 1.00 42.66 147 VAL A O 1
ATOM 1145 N N . LEU A 1 148 ? 22.672 -22.936 26.227 1.00 40.78 148 LEU A N 1
ATOM 1146 C CA . LEU A 1 148 ? 23.902 -23.602 25.726 1.00 40.78 148 LEU A CA 1
ATOM 1147 C C . LEU A 1 148 ? 24.120 -23.994 24.228 1.00 40.78 148 LEU A C 1
ATOM 1149 O O . LEU A 1 148 ? 23.608 -25.014 23.778 1.00 40.78 148 LEU A O 1
ATOM 1153 N N . GLU A 1 149 ? 25.073 -23.298 23.577 1.00 44.75 149 GLU A N 1
ATOM 1154 C CA . GLU A 1 149 ? 26.451 -23.775 23.220 1.00 44.75 149 GLU A CA 1
ATOM 1155 C C . GLU A 1 149 ? 26.694 -24.964 22.203 1.00 44.75 149 GLU A C 1
ATOM 1157 O O . GLU A 1 149 ? 25.729 -25.498 21.663 1.00 44.75 149 GLU A O 1
ATOM 1162 N N . PRO A 1 150 ? 27.941 -25.290 21.739 1.00 62.34 150 PRO A N 1
ATOM 1163 C CA . PRO A 1 150 ? 28.415 -24.823 20.415 1.00 62.34 150 PRO A CA 1
ATOM 1164 C C . PRO A 1 150 ? 29.042 -25.879 19.450 1.00 62.34 150 PRO A C 1
ATOM 1166 O O . PRO A 1 150 ? 29.349 -27.005 19.833 1.00 62.34 150 PRO A O 1
ATOM 1169 N N . ALA A 1 151 ? 29.355 -25.450 18.214 1.00 41.47 151 ALA A N 1
ATOM 1170 C CA . ALA A 1 151 ? 30.375 -26.010 17.295 1.00 41.47 151 ALA A CA 1
ATOM 1171 C C . ALA A 1 151 ? 30.824 -24.883 16.324 1.00 41.47 151 ALA A C 1
ATOM 1173 O O . ALA A 1 151 ? 29.966 -24.147 15.845 1.00 41.47 151 ALA A O 1
ATOM 1174 N N . GLN A 1 152 ? 32.105 -24.528 16.137 1.00 43.16 152 GLN A N 1
ATOM 1175 C CA . GLN A 1 152 ? 33.241 -25.271 15.547 1.00 43.16 152 GLN A CA 1
ATOM 1176 C C . GLN A 1 152 ? 33.071 -25.650 14.060 1.00 43.16 152 GLN A C 1
ATOM 1178 O O . GLN A 1 152 ? 32.395 -26.630 13.765 1.00 43.16 152 GLN A O 1
ATOM 1183 N N . ASP A 1 153 ? 33.748 -24.924 13.155 1.00 42.69 153 ASP A N 1
ATOM 1184 C CA . ASP A 1 153 ? 34.917 -25.440 12.401 1.00 42.69 153 ASP A CA 1
ATOM 1185 C C . ASP A 1 153 ? 35.772 -24.266 11.834 1.00 42.69 153 ASP A C 1
ATOM 1187 O O . ASP A 1 153 ? 35.385 -23.103 11.970 1.00 42.69 153 ASP A O 1
ATOM 1191 N N . GLU A 1 154 ? 36.952 -24.547 11.268 1.00 47.38 154 GLU A N 1
ATOM 1192 C CA . GLU A 1 154 ? 38.044 -23.583 11.014 1.00 47.38 154 GLU A CA 1
ATOM 1193 C C . GLU A 1 154 ? 38.190 -23.068 9.558 1.00 47.38 154 GLU A C 1
ATOM 1195 O O . GLU A 1 154 ? 37.814 -23.743 8.598 1.00 47.38 154 GLU A O 1
ATOM 1200 N N . SER A 1 155 ? 38.855 -21.907 9.394 1.00 43.12 155 SER A N 1
ATOM 1201 C CA . SER A 1 155 ? 40.056 -21.668 8.539 1.00 43.12 155 SER A CA 1
ATOM 1202 C C . SER A 1 155 ? 40.140 -20.277 7.859 1.00 43.12 155 SER A C 1
ATOM 1204 O O . SER A 1 155 ? 39.147 -19.680 7.452 1.00 43.12 155 SER A O 1
ATOM 1206 N N . GLU A 1 156 ? 41.370 -19.752 7.780 1.00 58.28 156 GLU A N 1
ATOM 1207 C CA . GLU A 1 156 ? 41.776 -18.406 7.309 1.00 58.28 156 GLU A CA 1
ATOM 1208 C C . GLU A 1 156 ? 42.357 -18.462 5.859 1.00 58.28 156 GLU A C 1
ATOM 1210 O O . GLU A 1 156 ? 42.281 -19.528 5.241 1.00 58.28 156 GLU A O 1
ATOM 1215 N N . PRO A 1 157 ? 43.059 -17.437 5.299 1.00 51.59 157 PRO A N 1
ATOM 1216 C CA . PRO A 1 157 ? 43.147 -15.998 5.611 1.00 51.59 157 PRO A CA 1
ATOM 1217 C C . PRO A 1 157 ? 42.925 -15.088 4.361 1.00 51.59 157 PRO A C 1
ATOM 1219 O O . PRO A 1 157 ? 42.495 -15.536 3.298 1.00 51.59 157 PRO A O 1
ATOM 1222 N N . MET A 1 158 ? 43.228 -13.785 4.482 1.00 48.12 158 MET A N 1
ATOM 1223 C CA . MET A 1 158 ? 43.166 -12.770 3.407 1.00 48.12 158 MET A CA 1
ATOM 1224 C C . MET A 1 158 ? 44.225 -12.945 2.287 1.00 48.12 158 MET A C 1
ATOM 1226 O O . MET A 1 158 ? 45.142 -13.761 2.399 1.00 48.12 158 MET A O 1
ATOM 1230 N N . PRO A 1 159 ? 44.144 -12.133 1.211 1.00 54.94 159 PRO A N 1
ATOM 1231 C CA . PRO A 1 159 ? 45.031 -10.957 1.170 1.00 54.94 159 PRO A CA 1
ATOM 1232 C C . PRO A 1 159 ? 44.313 -9.610 0.950 1.00 54.94 159 PRO A C 1
ATOM 1234 O O . PRO A 1 159 ? 43.201 -9.541 0.429 1.00 54.94 159 PRO A O 1
ATOM 1237 N N . GLU A 1 160 ? 44.984 -8.534 1.360 1.00 49.72 160 GLU A N 1
ATOM 1238 C CA . GLU A 1 160 ? 44.535 -7.139 1.273 1.00 49.72 160 GLU A CA 1
ATOM 1239 C C . GLU A 1 160 ? 44.571 -6.567 -0.157 1.00 49.72 160 GLU A C 1
ATOM 1241 O O . GLU A 1 160 ? 45.343 -7.021 -1.003 1.00 49.72 160 GLU A O 1
ATOM 1246 N N . LEU A 1 161 ? 43.851 -5.457 -0.371 1.00 45.75 161 LEU A N 1
ATOM 1247 C CA . LEU A 1 161 ? 44.469 -4.203 -0.833 1.00 45.75 161 LEU A CA 1
ATOM 1248 C C . LEU A 1 161 ? 43.550 -2.996 -0.544 1.00 45.75 161 LEU A C 1
ATOM 1250 O O . LEU A 1 161 ? 42.330 -3.106 -0.636 1.00 45.75 161 LEU A O 1
ATOM 1254 N N . ALA A 1 162 ? 44.153 -1.857 -0.185 1.00 41.97 162 ALA A N 1
ATOM 1255 C CA . ALA A 1 162 ? 43.482 -0.575 0.088 1.00 41.97 162 ALA A CA 1
ATOM 1256 C C . ALA A 1 162 ? 42.834 0.028 -1.189 1.00 41.97 162 ALA A C 1
ATOM 1258 O O . ALA A 1 162 ? 43.111 -0.441 -2.292 1.00 41.97 162 ALA A O 1
ATOM 1259 N N . SER A 1 163 ? 41.988 1.065 -1.158 1.00 41.75 163 SER A N 1
ATOM 1260 C CA . SER A 1 163 ? 41.659 2.104 -0.154 1.00 41.75 163 SER A CA 1
ATOM 1261 C C . SER A 1 163 ? 40.156 2.493 -0.304 1.00 41.75 163 SER A C 1
ATOM 1263 O O . SER A 1 163 ? 39.500 1.974 -1.203 1.00 41.75 163 SER A O 1
ATOM 1265 N N . GLU A 1 164 ? 39.488 3.328 0.504 1.00 46.03 164 GLU A N 1
ATOM 1266 C CA . GLU A 1 164 ? 39.887 4.553 1.224 1.00 46.03 164 GLU A CA 1
ATOM 1267 C C . GLU A 1 164 ? 39.176 4.702 2.584 1.00 46.03 164 GLU A C 1
ATOM 1269 O O . GLU A 1 164 ? 38.083 4.178 2.795 1.00 46.03 164 GLU A O 1
ATOM 1274 N N . GLU A 1 165 ? 39.797 5.455 3.495 1.00 53.41 165 GLU A N 1
ATOM 1275 C CA . GLU A 1 165 ? 39.239 5.825 4.799 1.00 53.41 165 GLU A CA 1
ATOM 1276 C C . GLU A 1 165 ? 38.330 7.059 4.676 1.00 53.41 165 GLU A C 1
ATOM 1278 O O . GLU A 1 165 ? 38.758 8.099 4.174 1.00 53.41 165 GLU A O 1
ATOM 1283 N N . THR A 1 166 ? 37.116 6.991 5.229 1.00 39.81 166 THR A N 1
ATOM 1284 C CA . THR A 1 166 ? 36.385 8.181 5.698 1.00 39.81 166 THR A CA 1
ATOM 1285 C C . THR A 1 166 ? 35.683 7.871 7.019 1.00 39.81 166 THR A C 1
ATOM 1287 O O . THR A 1 166 ? 34.476 7.625 7.054 1.00 39.81 166 THR A O 1
ATOM 1290 N N . GLU A 1 167 ? 36.436 7.885 8.119 1.00 55.44 167 GLU A N 1
ATOM 1291 C CA . GLU A 1 167 ? 35.835 8.164 9.427 1.00 55.44 167 GLU A CA 1
ATOM 1292 C C . GLU A 1 167 ? 35.202 9.569 9.426 1.00 55.44 167 GLU A C 1
ATOM 1294 O O . GLU A 1 167 ? 35.677 10.456 8.714 1.00 55.44 167 GLU A O 1
ATOM 1299 N N . THR A 1 168 ? 34.195 9.758 10.292 1.00 42.84 168 THR A N 1
ATOM 1300 C CA . THR A 1 168 ? 33.559 11.000 10.807 1.00 42.84 168 THR A CA 1
ATOM 1301 C C . THR A 1 168 ? 32.067 11.170 10.489 1.00 42.84 168 THR A C 1
ATOM 1303 O O . THR A 1 168 ? 31.700 11.614 9.407 1.00 42.84 168 THR A O 1
ATOM 1306 N N . CYS A 1 169 ? 31.210 10.870 11.486 1.00 40.84 169 CYS A N 1
ATOM 1307 C CA . CYS A 1 169 ? 30.116 11.732 12.009 1.00 40.84 169 CYS A CA 1
ATOM 1308 C C . CYS A 1 169 ? 29.086 10.967 12.882 1.00 40.84 169 CYS A C 1
ATOM 1310 O O . CYS A 1 169 ? 27.879 11.210 12.812 1.00 40.84 169 CYS A O 1
ATOM 1312 N N . ASP A 1 170 ? 29.547 10.070 13.754 1.00 54.56 170 ASP A N 1
ATOM 1313 C CA . ASP A 1 170 ? 28.698 9.133 14.511 1.00 54.56 170 ASP A CA 1
ATOM 1314 C C . ASP A 1 170 ? 27.672 9.818 15.428 1.00 54.56 170 ASP A C 1
ATOM 1316 O O . ASP A 1 170 ? 26.518 9.399 15.510 1.00 54.56 170 ASP A O 1
ATOM 1320 N N . ALA A 1 171 ? 28.032 10.969 16.002 1.00 58.25 171 ALA A N 1
ATOM 1321 C CA . ALA A 1 171 ? 27.137 11.799 16.815 1.00 58.25 171 ALA A CA 1
ATOM 1322 C C . ALA A 1 171 ? 25.870 12.291 16.074 1.00 58.25 171 ALA A C 1
ATOM 1324 O O . ALA A 1 171 ? 24.930 12.766 16.711 1.00 58.25 171 ALA A O 1
ATOM 1325 N N . SER A 1 172 ? 25.829 12.202 14.737 1.00 61.22 172 SER A N 1
ATOM 1326 C CA . SER A 1 172 ? 24.660 12.556 13.921 1.00 61.22 172 SER A CA 1
ATOM 1327 C C . SER A 1 172 ? 23.934 11.332 13.340 1.00 61.22 172 SER A C 1
ATOM 1329 O O . SER A 1 172 ? 22.734 11.411 13.079 1.00 61.22 172 SER A O 1
ATOM 1331 N N . SER A 1 173 ? 24.610 10.183 13.204 1.00 72.44 173 SER A N 1
ATOM 1332 C CA . SER A 1 173 ? 23.980 8.915 12.808 1.00 72.44 173 SER A CA 1
ATOM 1333 C C . SER A 1 173 ? 23.310 8.194 13.985 1.00 72.44 173 SER A C 1
ATOM 1335 O O . SER A 1 173 ? 22.291 7.538 13.781 1.00 72.44 173 SER A O 1
ATOM 1337 N N . GLU A 1 174 ? 23.797 8.370 15.218 1.00 82.69 174 GLU A N 1
ATOM 1338 C CA . GLU A 1 174 ? 23.217 7.840 16.463 1.00 82.69 174 GLU A CA 1
ATOM 1339 C C . GLU A 1 174 ? 21.674 7.901 16.571 1.00 82.69 174 GLU A C 1
ATOM 1341 O O . GLU A 1 174 ? 21.061 6.864 16.853 1.00 82.69 174 GLU A O 1
ATOM 1346 N N . PRO A 1 175 ? 21.002 9.062 16.388 1.00 88.00 175 PRO A N 1
ATOM 1347 C CA . PRO A 1 175 ? 19.541 9.131 16.453 1.00 88.00 175 PRO A CA 1
ATOM 1348 C C . PRO A 1 175 ? 18.878 8.350 15.313 1.00 88.00 175 PRO A C 1
ATOM 1350 O O . PRO A 1 175 ? 17.892 7.651 15.549 1.00 88.00 175 PRO A O 1
ATOM 1353 N N . ALA A 1 176 ? 19.445 8.400 14.101 1.00 90.19 176 ALA A N 1
ATOM 1354 C CA . ALA A 1 176 ? 18.945 7.625 12.971 1.00 90.19 176 ALA A CA 1
ATOM 1355 C C . ALA A 1 176 ? 19.045 6.119 13.251 1.00 90.19 176 ALA A C 1
ATOM 1357 O O . ALA A 1 176 ? 18.061 5.413 13.071 1.00 90.19 176 ALA A O 1
ATOM 1358 N N . LEU A 1 177 ? 20.181 5.625 13.754 1.00 92.12 177 LEU A N 1
ATOM 1359 C CA . LEU A 1 177 ? 20.389 4.205 14.062 1.00 92.12 177 LEU A CA 1
ATOM 1360 C C . LEU A 1 177 ? 19.361 3.668 15.071 1.00 92.12 177 LEU A C 1
ATOM 1362 O O . LEU A 1 177 ? 18.803 2.594 14.848 1.00 92.12 177 LEU A O 1
ATOM 1366 N N . LYS A 1 178 ? 19.038 4.439 16.119 1.00 93.81 178 LYS A N 1
ATOM 1367 C CA . LYS A 1 178 ? 18.007 4.084 17.117 1.00 93.81 178 LYS A CA 1
ATOM 1368 C C . LYS A 1 178 ? 16.613 3.957 16.479 1.00 93.81 178 LYS A C 1
ATOM 1370 O O . LYS A 1 178 ? 15.894 2.998 16.754 1.00 93.81 178 LYS A O 1
ATOM 1375 N N . ILE A 1 179 ? 16.251 4.876 15.579 1.00 93.94 179 ILE A N 1
ATOM 1376 C CA . ILE A 1 179 ? 14.978 4.838 14.834 1.00 93.94 179 ILE A CA 1
ATOM 1377 C C . ILE A 1 179 ? 14.957 3.677 13.831 1.00 93.94 179 ILE A C 1
ATOM 1379 O O . ILE A 1 179 ? 13.954 2.972 13.723 1.00 93.94 179 ILE A O 1
ATOM 1383 N N . ILE A 1 180 ? 16.063 3.446 13.118 1.00 94.62 180 ILE A N 1
ATOM 1384 C CA . ILE A 1 180 ? 16.200 2.347 12.159 1.00 94.62 180 ILE A CA 1
ATOM 1385 C C . ILE A 1 180 ? 16.018 1.005 12.876 1.00 94.62 180 ILE A C 1
ATOM 1387 O O . ILE A 1 180 ? 15.229 0.191 12.403 1.00 94.62 180 ILE A O 1
ATOM 1391 N N . ALA A 1 181 ? 16.673 0.792 14.022 1.00 94.44 181 ALA A N 1
ATOM 1392 C CA . ALA A 1 181 ? 16.533 -0.422 14.825 1.00 94.44 181 ALA A CA 1
ATOM 1393 C C . ALA A 1 181 ? 15.075 -0.660 15.252 1.00 94.44 181 ALA A C 1
ATOM 1395 O O . ALA A 1 181 ? 14.467 -1.645 14.830 1.00 94.44 181 ALA A O 1
ATOM 1396 N N . GLY A 1 182 ? 14.465 0.300 15.958 1.00 95.31 182 GLY A N 1
ATOM 1397 C CA . GLY A 1 182 ? 13.083 0.171 16.429 1.00 95.31 182 GLY A CA 1
ATOM 1398 C C . GLY A 1 182 ? 12.069 -0.021 15.293 1.00 95.31 182 GLY A C 1
ATOM 1399 O O . GLY A 1 182 ? 11.140 -0.820 15.409 1.00 95.31 182 GLY A O 1
ATOM 1400 N N . MET A 1 183 ? 12.247 0.635 14.141 1.00 95.94 183 MET A N 1
ATOM 1401 C CA . MET A 1 183 ? 11.383 0.392 12.980 1.00 95.94 183 MET A CA 1
ATOM 1402 C C . MET A 1 183 ? 11.627 -0.978 12.321 1.00 95.94 183 MET A C 1
ATOM 1404 O O . MET A 1 183 ? 10.689 -1.545 11.756 1.00 95.94 183 MET A O 1
ATOM 1408 N N . ARG A 1 184 ? 12.846 -1.530 12.376 1.00 95.50 184 ARG A N 1
ATOM 1409 C CA . ARG A 1 184 ? 13.163 -2.876 11.863 1.00 95.50 184 ARG A CA 1
ATOM 1410 C C . ARG A 1 184 ? 12.623 -3.986 12.761 1.00 95.50 184 ARG A C 1
ATOM 1412 O O . ARG A 1 184 ? 12.111 -4.963 12.218 1.00 95.50 184 ARG A O 1
ATOM 1419 N N . GLU A 1 185 ? 12.649 -3.802 14.078 1.00 95.19 185 GLU A N 1
ATOM 1420 C CA . GLU A 1 185 ? 11.962 -4.656 15.061 1.00 95.19 185 GLU A CA 1
ATOM 1421 C C . GLU A 1 185 ? 10.445 -4.657 14.821 1.00 95.19 185 GLU A C 1
ATOM 1423 O O . GLU A 1 185 ? 9.828 -5.714 14.711 1.00 95.19 185 GLU A O 1
ATOM 1428 N N . ASN A 1 186 ? 9.859 -3.479 14.572 1.00 95.00 186 ASN A N 1
ATOM 1429 C CA . ASN A 1 186 ? 8.469 -3.314 14.123 1.00 95.00 186 ASN A CA 1
ATOM 1430 C C . ASN A 1 186 ? 8.221 -3.754 12.655 1.00 95.00 186 ASN A C 1
ATOM 1432 O O . ASN A 1 186 ? 7.211 -3.391 12.048 1.00 95.00 186 ASN A O 1
ATOM 1436 N N . GLY A 1 187 ? 9.139 -4.509 12.041 1.00 95.75 187 GLY A N 1
ATOM 1437 C CA . GLY A 1 187 ? 8.960 -5.142 10.732 1.00 95.75 187 GLY A CA 1
ATOM 1438 C C . GLY A 1 187 ? 8.912 -4.199 9.522 1.00 95.75 187 GLY A C 1
ATOM 1439 O O . GLY A 1 187 ? 8.597 -4.648 8.419 1.00 95.75 187 GLY A O 1
ATOM 1440 N N . CYS A 1 188 ? 9.226 -2.908 9.673 1.00 95.81 188 CYS A N 1
ATOM 1441 C CA . CYS A 1 188 ? 9.132 -1.944 8.576 1.00 95.81 188 CYS A CA 1
ATOM 1442 C C . CYS A 1 188 ? 10.158 -2.211 7.462 1.00 95.81 188 CYS A C 1
ATOM 1444 O O . CYS A 1 188 ? 11.271 -2.706 7.685 1.00 95.81 188 CYS A O 1
ATOM 1446 N N . SER A 1 189 ? 9.790 -1.835 6.234 1.00 97.00 189 SER A N 1
ATOM 1447 C CA . SER A 1 189 ? 10.703 -1.839 5.092 1.00 97.00 189 SER A CA 1
ATOM 1448 C C . SER A 1 189 ? 11.719 -0.697 5.207 1.00 97.00 189 SER A C 1
ATOM 1450 O O . SER A 1 189 ? 11.384 0.404 5.636 1.00 97.00 189 SER A O 1
ATOM 1452 N N . TYR A 1 190 ? 12.952 -0.929 4.745 1.00 95.94 190 TYR A N 1
ATOM 1453 C CA . TYR A 1 190 ? 14.021 0.087 4.695 1.00 95.94 190 TYR A CA 1
ATOM 1454 C C . TYR A 1 190 ? 13.648 1.364 3.911 1.00 95.94 190 TYR A C 1
ATOM 1456 O O . TYR A 1 190 ? 14.312 2.385 4.033 1.00 95.94 190 TYR A O 1
ATOM 1464 N N . GLU A 1 191 ? 12.598 1.292 3.096 1.00 96.38 191 GLU A N 1
ATOM 1465 C CA . GLU A 1 191 ? 12.059 2.370 2.266 1.00 96.38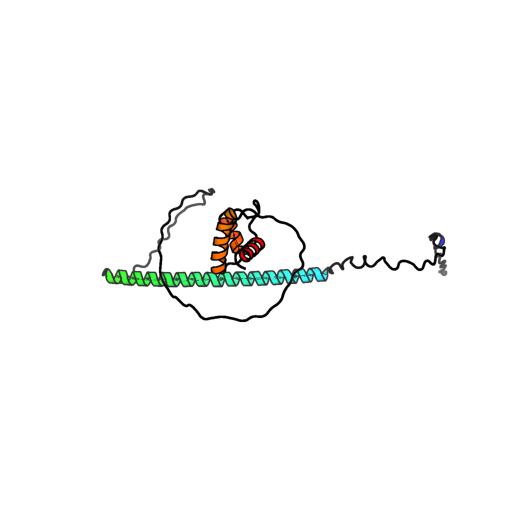 191 GLU A CA 1
ATOM 1466 C C . GLU A 1 191 ? 11.146 3.287 3.091 1.00 96.38 191 GLU A C 1
ATOM 1468 O O . GLU A 1 191 ? 11.428 4.474 3.209 1.00 96.38 191 GLU A O 1
ATOM 1473 N N . LYS A 1 192 ? 10.177 2.710 3.818 1.00 96.88 192 LYS A N 1
ATOM 1474 C CA . LYS A 1 192 ? 9.347 3.437 4.794 1.00 96.88 192 LYS A CA 1
ATOM 1475 C C . LYS A 1 192 ? 10.176 4.042 5.936 1.00 96.88 192 LYS A C 1
ATOM 1477 O O . LYS A 1 192 ? 9.820 5.075 6.492 1.00 96.88 192 LYS A O 1
ATOM 1482 N N . ILE A 1 193 ? 11.293 3.403 6.292 1.00 96.12 193 ILE A N 1
ATOM 1483 C CA . ILE A 1 193 ? 12.254 3.943 7.265 1.00 96.12 193 ILE A CA 1
ATOM 1484 C C . ILE A 1 193 ? 12.978 5.172 6.694 1.00 96.12 193 ILE A C 1
ATOM 1486 O O . ILE A 1 193 ? 13.118 6.165 7.399 1.00 96.12 193 ILE A O 1
ATOM 1490 N N . ALA A 1 194 ? 13.387 5.147 5.421 1.00 94.62 194 ALA A N 1
ATOM 1491 C CA . ALA A 1 194 ? 14.005 6.301 4.769 1.00 94.62 194 ALA A CA 1
ATOM 1492 C C . ALA A 1 194 ? 13.049 7.510 4.711 1.00 94.62 194 ALA A C 1
ATOM 1494 O O . ALA A 1 194 ? 13.429 8.605 5.118 1.00 94.62 194 ALA A O 1
ATOM 1495 N N . GLU A 1 195 ? 11.792 7.293 4.305 1.00 95.25 195 GLU A N 1
ATOM 1496 C CA . GLU A 1 195 ? 10.733 8.317 4.323 1.00 95.25 195 GLU A CA 1
ATOM 1497 C C . GLU A 1 195 ? 10.528 8.905 5.728 1.00 95.25 195 GLU A C 1
ATOM 1499 O O . GLU A 1 195 ? 10.388 10.118 5.887 1.00 95.25 195 GLU A O 1
ATOM 1504 N N . HIS A 1 196 ? 10.543 8.065 6.768 1.00 95.06 196 HIS A N 1
ATOM 1505 C CA . HIS A 1 196 ? 10.358 8.517 8.145 1.00 95.06 196 HIS A CA 1
ATOM 1506 C C . HIS A 1 196 ? 11.539 9.357 8.658 1.00 95.06 196 HIS A C 1
ATOM 1508 O O . HIS A 1 196 ? 11.317 10.364 9.326 1.00 95.06 196 HIS A O 1
ATOM 1514 N N . LEU A 1 197 ? 12.778 9.004 8.302 1.00 93.00 197 LEU A N 1
ATOM 1515 C CA . LEU A 1 197 ? 13.973 9.783 8.655 1.00 93.00 197 LEU A CA 1
ATOM 1516 C C . LEU A 1 197 ? 14.021 11.140 7.928 1.00 93.00 197 LEU A C 1
ATOM 1518 O O . LEU A 1 197 ? 14.400 12.139 8.539 1.00 93.00 197 LEU A O 1
ATOM 1522 N N . GLU A 1 198 ? 13.583 11.202 6.662 1.00 92.62 198 GLU A N 1
ATOM 1523 C CA . GLU A 1 198 ? 13.408 12.467 5.926 1.00 92.62 198 GLU A CA 1
ATOM 1524 C C . GLU A 1 198 ? 12.267 13.309 6.535 1.00 92.62 198 GLU A C 1
ATOM 1526 O O . GLU A 1 198 ? 12.425 14.514 6.710 1.00 92.62 198 GLU A O 1
ATOM 1531 N N . THR A 1 199 ? 11.173 12.675 6.980 1.00 93.69 199 THR A N 1
ATOM 1532 C CA . THR A 1 199 ? 10.053 13.343 7.681 1.00 93.69 199 THR A CA 1
ATOM 1533 C C . THR A 1 199 ? 10.460 13.912 9.046 1.00 93.69 199 THR A C 1
ATOM 1535 O O . THR A 1 199 ? 9.997 14.984 9.423 1.00 93.69 199 THR A O 1
ATOM 1538 N N . GLN A 1 200 ? 11.341 13.232 9.790 1.00 91.38 200 GLN A N 1
ATOM 1539 C CA . GLN A 1 200 ? 11.900 13.745 11.049 1.00 91.38 200 GLN A CA 1
ATOM 1540 C C . GLN A 1 200 ? 13.003 14.804 10.844 1.00 91.38 200 GLN A C 1
ATOM 1542 O O . GLN A 1 200 ? 13.537 15.321 11.823 1.00 91.38 200 GLN A O 1
ATOM 1547 N N . GLY A 1 201 ? 13.370 15.130 9.598 1.00 88.31 201 GLY A N 1
ATOM 1548 C CA . GLY A 1 201 ? 14.403 16.126 9.294 1.00 88.31 201 GLY A CA 1
ATOM 1549 C C . GLY A 1 201 ? 15.816 15.726 9.733 1.00 88.31 201 GLY A C 1
ATOM 1550 O O . GLY A 1 201 ? 16.684 16.589 9.858 1.00 88.31 201 GLY A O 1
ATOM 1551 N N . ILE A 1 202 ? 16.065 14.435 9.986 1.00 86.69 202 ILE A N 1
ATOM 1552 C CA . ILE A 1 202 ? 17.365 13.962 10.470 1.00 86.69 202 ILE A CA 1
ATOM 1553 C C . ILE A 1 202 ? 18.373 14.035 9.315 1.00 86.69 202 ILE A C 1
ATOM 1555 O O . ILE A 1 202 ? 18.122 13.443 8.259 1.00 86.69 202 ILE A O 1
ATOM 1559 N N . PRO A 1 203 ? 19.5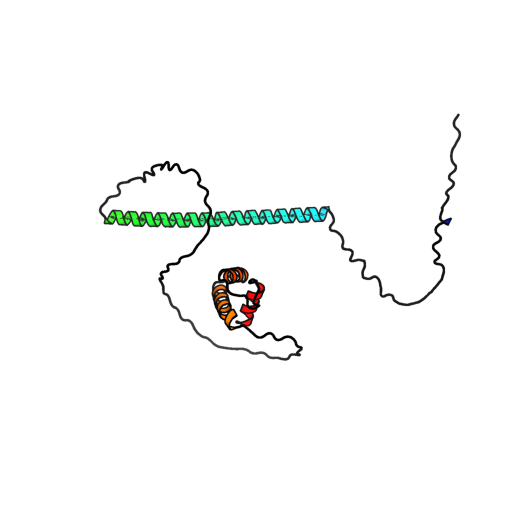17 14.727 9.474 1.00 84.38 203 PRO A N 1
ATOM 1560 C CA . PRO A 1 203 ? 20.502 14.846 8.409 1.00 84.38 203 PRO A CA 1
ATOM 1561 C C . PRO A 1 203 ? 21.073 13.473 8.037 1.00 84.38 203 PRO A C 1
ATOM 1563 O O . PRO A 1 203 ? 21.421 12.655 8.887 1.00 84.38 203 PRO A O 1
ATOM 1566 N N . HIS A 1 204 ? 21.181 13.221 6.737 1.00 86.19 204 HIS A N 1
ATOM 1567 C CA . HIS A 1 204 ? 21.826 12.023 6.212 1.00 86.19 204 HIS A CA 1
ATOM 1568 C C . HIS A 1 204 ? 23.329 12.044 6.535 1.00 86.19 204 HIS A C 1
ATOM 1570 O O . HIS A 1 204 ? 23.965 13.087 6.399 1.00 86.19 204 HIS A O 1
ATOM 1576 N N . ALA A 1 205 ? 23.926 10.895 6.870 1.00 71.31 205 ALA A N 1
ATOM 1577 C CA . ALA A 1 205 ? 25.329 10.801 7.311 1.00 71.31 205 ALA A CA 1
ATOM 1578 C C . ALA A 1 205 ? 26.364 11.388 6.319 1.00 71.31 205 ALA A C 1
ATOM 1580 O O . ALA A 1 205 ? 27.440 11.810 6.718 1.00 71.31 205 ALA A O 1
ATOM 1581 N N . SER A 1 206 ? 26.021 11.483 5.028 1.00 74.25 206 SER A N 1
ATOM 1582 C CA . SER A 1 206 ? 26.831 12.149 3.984 1.00 74.25 206 SER A CA 1
ATOM 1583 C C . SER A 1 206 ? 26.600 13.679 3.885 1.00 74.25 206 SER A C 1
ATOM 1585 O O . SER A 1 206 ? 26.922 14.309 2.880 1.00 74.25 206 SER A O 1
ATOM 1587 N N . GLY A 1 207 ? 25.986 14.301 4.893 1.00 68.62 207 GLY A N 1
ATOM 1588 C CA . GLY A 1 207 ? 25.851 15.754 5.066 1.00 68.62 207 GLY A CA 1
ATOM 1589 C C . GLY A 1 207 ? 24.800 16.472 4.204 1.00 68.62 207 GLY A C 1
ATOM 1590 O O . GLY A 1 207 ? 24.232 17.453 4.667 1.00 68.62 207 GLY A O 1
ATOM 1591 N N . ASN A 1 208 ? 24.519 16.016 2.976 1.00 64.19 208 ASN A N 1
ATOM 1592 C CA . ASN A 1 208 ? 23.576 16.676 2.044 1.00 64.19 208 ASN A CA 1
ATOM 1593 C C . ASN A 1 208 ? 22.746 15.694 1.177 1.00 64.19 208 ASN A C 1
ATOM 1595 O O . ASN A 1 208 ? 22.331 16.020 0.065 1.00 64.19 208 ASN A O 1
ATOM 1599 N N . GLY A 1 209 ? 22.526 14.464 1.652 1.00 81.56 209 GLY A N 1
ATOM 1600 C CA . GLY A 1 209 ? 21.732 13.450 0.942 1.00 81.56 209 GLY A CA 1
ATOM 1601 C C . GLY A 1 209 ? 20.271 13.389 1.399 1.00 81.56 209 GLY A C 1
ATOM 1602 O O . GLY A 1 209 ? 19.976 13.665 2.558 1.00 81.56 209 GLY A O 1
ATOM 1603 N N . ARG A 1 210 ? 19.367 12.939 0.517 1.00 88.44 210 ARG A N 1
ATOM 1604 C CA . ARG A 1 210 ? 18.090 12.344 0.952 1.00 88.44 210 ARG A CA 1
ATOM 1605 C C . ARG A 1 210 ? 18.326 10.932 1.475 1.00 88.44 210 ARG A C 1
ATOM 1607 O O . ARG A 1 210 ? 19.251 10.251 1.027 1.00 88.44 210 ARG A O 1
ATOM 1614 N N . TRP A 1 211 ? 17.460 10.468 2.368 1.00 92.38 211 TRP A N 1
ATOM 1615 C CA . TRP A 1 211 ? 17.505 9.088 2.832 1.00 92.38 211 TRP A CA 1
ATOM 1616 C C . TRP A 1 211 ? 17.117 8.123 1.710 1.00 92.38 211 TRP A C 1
ATOM 1618 O O . TRP A 1 211 ? 16.104 8.282 1.036 1.00 92.38 211 TRP A O 1
ATOM 1628 N N . ASN A 1 212 ? 17.944 7.099 1.504 1.00 92.69 212 ASN A N 1
ATOM 1629 C CA . ASN A 1 212 ? 17.713 6.054 0.515 1.00 92.69 212 ASN A CA 1
ATOM 1630 C C . ASN A 1 212 ? 17.659 4.697 1.223 1.00 92.69 212 ASN A C 1
ATOM 1632 O O . ASN A 1 212 ? 18.492 4.402 2.083 1.00 92.69 212 ASN A O 1
ATOM 1636 N N . ARG A 1 213 ? 16.718 3.846 0.801 1.00 94.69 213 ARG A N 1
ATOM 1637 C CA . ARG A 1 213 ? 16.589 2.432 1.182 1.00 94.69 213 ARG A CA 1
ATOM 1638 C C . ARG A 1 213 ? 17.935 1.689 1.245 1.00 94.69 213 ARG A C 1
ATOM 1640 O O . ARG A 1 213 ? 18.130 0.860 2.133 1.00 94.69 213 ARG A O 1
ATOM 1647 N N . TRP A 1 214 ? 18.856 1.967 0.316 1.00 93.38 214 TRP A N 1
ATOM 1648 C CA . TRP A 1 214 ? 20.201 1.385 0.317 1.00 93.38 214 TRP A CA 1
ATOM 1649 C C . TRP A 1 214 ? 21.049 1.873 1.496 1.00 93.38 214 TRP A C 1
ATOM 1651 O O . TRP A 1 214 ? 21.592 1.031 2.205 1.00 93.38 214 TRP A O 1
ATOM 1661 N N . THR A 1 215 ? 21.112 3.184 1.769 1.00 91.69 215 THR A N 1
ATOM 1662 C CA . THR A 1 215 ? 21.870 3.713 2.917 1.00 91.69 215 THR A CA 1
ATOM 1663 C C . THR A 1 215 ? 21.323 3.177 4.236 1.00 91.69 215 THR A C 1
ATOM 1665 O O . THR A 1 215 ? 22.097 2.740 5.078 1.00 91.69 215 THR A O 1
ATOM 1668 N N . VAL A 1 216 ? 19.996 3.135 4.401 1.00 93.38 216 VAL A N 1
ATOM 1669 C CA . VAL A 1 216 ? 19.363 2.587 5.614 1.00 93.38 216 VAL A CA 1
ATOM 1670 C C . VAL A 1 216 ? 19.724 1.106 5.802 1.00 93.38 216 VAL A C 1
ATOM 1672 O O . VAL A 1 216 ? 20.078 0.690 6.900 1.00 93.38 216 VAL A O 1
ATOM 1675 N N . SER A 1 217 ? 19.693 0.309 4.728 1.00 93.06 217 SER A N 1
ATOM 1676 C CA . SER A 1 217 ? 20.094 -1.108 4.753 1.00 93.06 217 SER A CA 1
ATOM 1677 C C . SER A 1 217 ? 21.607 -1.317 4.928 1.00 93.06 217 SER A C 1
ATOM 1679 O O . SER A 1 217 ? 22.024 -2.376 5.394 1.00 93.06 217 SER A O 1
ATOM 1681 N N . LYS A 1 218 ? 22.435 -0.327 4.568 1.00 91.88 218 LYS A N 1
ATOM 1682 C CA . LYS A 1 218 ? 23.881 -0.327 4.813 1.00 91.88 218 LYS A CA 1
ATOM 1683 C C . LYS A 1 218 ? 24.164 -0.046 6.297 1.00 91.88 218 LYS A C 1
ATOM 1685 O O . LYS A 1 218 ? 24.699 -0.916 6.974 1.00 91.88 218 LYS A O 1
ATOM 1690 N N . LEU A 1 219 ? 23.678 1.084 6.816 1.00 90.75 219 LEU A N 1
ATOM 1691 C CA . LEU A 1 219 ? 23.828 1.499 8.217 1.00 90.75 219 LEU A CA 1
ATOM 1692 C C . LEU A 1 219 ? 23.263 0.470 9.209 1.00 90.75 219 LEU A C 1
ATOM 1694 O O . LEU A 1 219 ? 23.883 0.195 10.228 1.00 90.75 219 LEU A O 1
ATOM 1698 N N . TYR A 1 220 ? 22.118 -0.152 8.898 1.00 92.31 220 TYR A N 1
ATOM 1699 C CA . TYR A 1 220 ? 21.562 -1.220 9.738 1.00 92.31 220 TYR A CA 1
ATOM 1700 C C . TYR A 1 220 ? 22.445 -2.477 9.784 1.00 92.31 220 TYR A C 1
ATOM 1702 O O . TYR A 1 220 ? 22.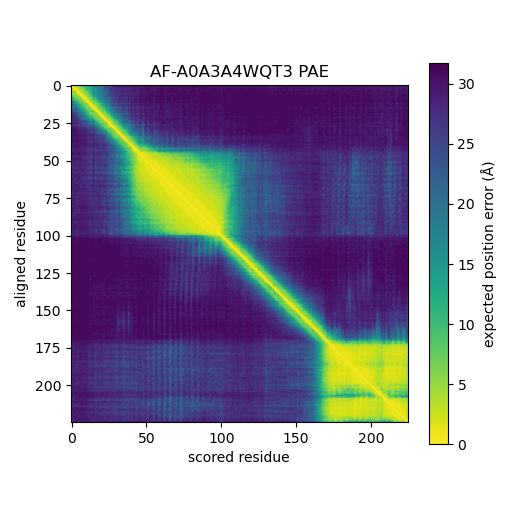393 -3.213 10.759 1.00 92.31 220 TYR A O 1
ATOM 1710 N N . LYS A 1 221 ? 23.254 -2.749 8.754 1.00 91.88 221 LYS A N 1
ATOM 1711 C CA . LYS A 1 221 ? 24.227 -3.849 8.806 1.00 91.88 221 LYS A CA 1
ATOM 1712 C C . LYS A 1 221 ? 25.478 -3.435 9.566 1.00 91.88 221 LYS A C 1
ATOM 1714 O O . LYS A 1 221 ? 25.907 -4.171 10.432 1.00 91.88 221 LYS A O 1
ATOM 1719 N N . GLU A 1 222 ? 26.013 -2.250 9.290 1.00 89.50 222 GLU A N 1
ATOM 1720 C CA . GLU A 1 222 ? 27.237 -1.748 9.935 1.00 89.50 222 GLU A CA 1
ATOM 1721 C C . GLU A 1 222 ? 27.093 -1.527 11.452 1.00 89.50 222 GLU A C 1
ATOM 1723 O O . GLU A 1 222 ? 28.100 -1.462 12.146 1.00 89.50 222 GLU A O 1
ATOM 1728 N N . ALA A 1 223 ? 25.863 -1.439 11.971 1.00 85.62 223 ALA A N 1
ATOM 1729 C CA . ALA A 1 223 ? 25.581 -1.317 13.403 1.00 85.62 223 ALA A CA 1
ATOM 1730 C C . ALA A 1 223 ? 25.080 -2.611 14.087 1.00 85.62 223 ALA A C 1
ATOM 1732 O O . ALA A 1 223 ? 24.942 -2.611 15.310 1.00 85.62 223 ALA A O 1
ATOM 1733 N N . PHE A 1 224 ? 24.764 -3.683 13.340 1.00 80.75 224 PHE A N 1
ATOM 1734 C CA . PHE A 1 224 ? 24.107 -4.892 13.883 1.00 80.75 224 PHE A CA 1
ATOM 1735 C C . PHE A 1 224 ? 24.554 -6.234 13.247 1.00 80.75 224 PHE A C 1
ATOM 1737 O O . PHE A 1 224 ? 23.887 -7.251 13.459 1.00 80.75 224 PHE A O 1
ATOM 1744 N N . LEU A 1 225 ? 25.651 -6.258 12.477 1.00 69.00 225 LEU A N 1
ATOM 1745 C CA . LEU A 1 225 ? 26.392 -7.462 12.051 1.00 69.00 225 LEU A CA 1
ATOM 1746 C C . LEU A 1 225 ? 27.839 -7.398 12.561 1.00 69.00 225 LEU A C 1
ATOM 1748 O O . LEU A 1 225 ? 28.353 -8.488 12.889 1.00 69.00 225 LEU A O 1
#

Sequence (225 aa):
MKTYYPGNLGGNDRRFNRNQNSYDNKQPGMYRRNGMQQQRGKRPDAETAMTEGITAVKDSLREIIGFQQRLADSQDRIAQAQEAHAQAMQQIAACVRHFLGKGPETEQPEISPIEETISPVVEEPAPDVEQVASAAAPEAEREGEPVLEPAQDESEPMPELASEETETCDASSEPALKIIAGMRENGCSYEKIAEHLETQGIPHASGNGRWNRWTVSKLYKEAFL

Foldseek 3Di:
DDDDDDDDDDDPVCVPVPPPPPDDDPDPDDPPDDPPPVPPPDDQDPVRVVVVVVVVVVVVVVVVVVVVVVVVVVVVVVVVVVVVVVVVVVVVVQVVCVVVVNDCPPPDPPPPPPPPDDDDDDDDDDDDDDDDDDDDDDDDDDDDDDDDDDDDDDDDDDDDDDDDDDDDDVVLCVVLLVQLVVVVVVVDQLAVSLVVCVVVVRADPVRDDRRDSVSSVVSNVVVPD

Solvent-accessible surface area (backbone atoms only — not comparable to full-atom values): 15560 Å² total; per-residue (Å²): 139,88,83,82,86,89,83,89,78,85,76,79,76,61,85,73,70,79,75,86,83,84,74,95,75,95,68,97,72,77,98,80,81,77,92,81,65,83,76,67,66,81,71,74,51,73,66,53,54,49,53,52,51,53,49,53,54,54,49,52,53,51,49,49,52,56,48,53,50,54,50,49,62,47,49,54,51,51,51,52,51,50,49,55,50,50,52,51,51,51,50,53,55,49,53,52,32,61,75,68,69,50,69,92,72,83,76,69,85,80,78,71,85,78,85,75,88,72,78,91,78,89,79,90,82,86,85,86,88,88,86,87,87,88,88,89,81,88,88,88,88,86,87,89,85,86,85,83,88,92,82,92,88,90,88,89,81,86,86,88,81,88,85,85,90,78,87,84,60,61,90,58,39,52,67,54,52,56,51,51,50,57,41,47,75,70,67,52,54,46,52,64,48,18,56,50,40,53,73,69,66,56,69,31,81,80,76,80,51,79,60,39,39,65,57,48,55,46,53,56,40,79,76,73,113

Radius of gyration: 39.86 Å; Cα contacts (8 Å, |Δi|>4): 50; chains: 1; bounding box: 90×57×128 Å

pLDDT: mean 71.1, std 22.02, range [35.78, 98.38]

Secondary structure (DSSP, 8-state):
-------------GGG------------------TTSTTS--PPPHHHHHHHHHHHHHHHHHHHHHHHHHHHHHHHHHHHHHHHHHHHHHHHHHHHHHHTT--------------------------------------------------------------------HHHHHHHHHHHHHHHHTT--HHHHHHHHHHTTPPPTTSSPPP-HHHHHHHHHHTT-